Protein AF-A0A2R6L572-F1 (afdb_monomer_lite)

Radius of gyration: 26.32 Å; chains: 1; bounding box: 101×68×58 Å

Structure (mmCIF, N/CA/C/O backbone):
data_AF-A0A2R6L572-F1
#
_entry.id   AF-A0A2R6L572-F1
#
loop_
_atom_site.group_PDB
_atom_site.id
_atom_site.type_symbol
_atom_site.label_atom_id
_atom_site.label_alt_id
_atom_site.label_comp_id
_atom_site.label_asym_id
_atom_site.label_entity_id
_atom_site.label_seq_id
_atom_site.pdbx_PDB_ins_code
_atom_site.Cartn_x
_atom_site.Cartn_y
_atom_site.Cartn_z
_atom_site.occupancy
_atom_site.B_iso_or_equiv
_atom_site.auth_seq_id
_atom_site.auth_comp_id
_atom_site.auth_asym_id
_atom_site.auth_atom_id
_atom_site.pdbx_PDB_model_num
ATOM 1 N N . MET A 1 1 ? -6.430 -28.299 -8.783 1.00 35.06 1 MET A N 1
ATOM 2 C CA . MET A 1 1 ? -5.734 -27.607 -9.887 1.00 35.06 1 MET A CA 1
ATOM 3 C C . MET A 1 1 ? -6.812 -26.923 -10.705 1.00 35.06 1 MET A C 1
ATOM 5 O O . MET A 1 1 ? -7.493 -27.598 -11.462 1.00 35.06 1 MET A O 1
ATOM 9 N N . SER A 1 2 ? -7.085 -25.650 -10.427 1.00 39.91 2 SER A N 1
ATOM 10 C CA . SER A 1 2 ? -8.027 -24.843 -11.206 1.00 39.91 2 SER A CA 1
ATOM 11 C C . SER A 1 2 ? -7.330 -24.383 -12.483 1.00 39.91 2 SER A C 1
ATOM 13 O O . SER A 1 2 ? -6.207 -23.886 -12.432 1.00 39.91 2 SER A O 1
ATOM 15 N N . ASP A 1 3 ? -7.979 -24.634 -13.614 1.00 45.69 3 ASP A N 1
ATOM 16 C CA . ASP A 1 3 ? -7.508 -24.312 -14.956 1.00 45.69 3 ASP A CA 1
ATOM 17 C C . ASP A 1 3 ? -7.594 -22.790 -15.151 1.00 45.69 3 ASP A C 1
ATOM 19 O O . ASP A 1 3 ? -8.647 -22.236 -15.458 1.00 45.69 3 ASP A O 1
ATOM 23 N N . ASP A 1 4 ? -6.498 -22.092 -14.859 1.00 53.09 4 ASP A N 1
ATOM 24 C CA . ASP A 1 4 ? -6.411 -20.626 -14.823 1.00 53.09 4 ASP A CA 1
ATOM 25 C C . ASP A 1 4 ? -6.188 -20.027 -16.226 1.00 53.09 4 ASP A C 1
ATOM 27 O O . ASP A 1 4 ? -5.373 -19.126 -16.452 1.00 53.09 4 ASP A O 1
ATOM 31 N N . SER A 1 5 ? -6.857 -20.593 -17.232 1.00 60.62 5 SER A N 1
ATOM 32 C CA . SER A 1 5 ? -6.552 -20.335 -18.637 1.00 60.62 5 SER A CA 1
ATOM 33 C C . SER A 1 5 ? -7.333 -19.140 -19.188 1.00 60.62 5 SER A C 1
ATOM 35 O O . SER A 1 5 ? -8.075 -19.258 -20.163 1.00 60.62 5 SER A O 1
ATOM 37 N N . ILE A 1 6 ? -7.158 -17.957 -18.593 1.00 74.31 6 ILE A N 1
ATOM 38 C CA . ILE A 1 6 ? -7.409 -16.726 -19.351 1.00 74.31 6 ILE A CA 1
ATOM 39 C C . ILE A 1 6 ? -6.315 -16.634 -20.416 1.00 74.31 6 ILE A C 1
ATOM 41 O O . ILE A 1 6 ? -5.118 -16.644 -20.099 1.00 74.31 6 ILE A O 1
ATOM 45 N N . ASP A 1 7 ? -6.717 -16.564 -21.683 1.00 81.31 7 ASP A N 1
ATOM 46 C CA . ASP A 1 7 ? -5.778 -16.418 -22.787 1.00 81.31 7 ASP A CA 1
ATOM 47 C C . ASP A 1 7 ? -5.080 -15.043 -22.753 1.00 81.31 7 ASP A C 1
ATOM 49 O O . ASP A 1 7 ? -5.571 -14.059 -22.189 1.00 81.31 7 ASP A O 1
ATOM 53 N N . ASP A 1 8 ? -3.899 -14.968 -23.364 1.00 77.62 8 ASP A N 1
ATOM 54 C CA . ASP A 1 8 ? -3.069 -13.762 -23.347 1.00 77.62 8 ASP A CA 1
ATOM 55 C C . ASP A 1 8 ? -3.726 -12.541 -23.999 1.00 77.62 8 ASP A C 1
ATOM 57 O O . ASP A 1 8 ? -3.433 -11.410 -23.600 1.00 77.62 8 ASP A O 1
ATOM 61 N N . ALA A 1 9 ? -4.596 -12.731 -24.994 1.00 78.12 9 ALA A N 1
ATOM 62 C CA . ALA A 1 9 ? -5.261 -11.621 -25.664 1.00 78.12 9 ALA A CA 1
ATOM 63 C C . ALA A 1 9 ? -6.312 -10.997 -24.740 1.00 78.12 9 ALA A C 1
ATOM 65 O O . ALA A 1 9 ? -6.309 -9.777 -24.550 1.00 78.12 9 ALA A O 1
ATOM 66 N N . THR A 1 10 ? -7.129 -11.832 -24.096 1.00 81.81 10 THR A N 1
ATOM 67 C CA . THR A 1 10 ? -8.112 -11.418 -23.089 1.00 81.81 10 THR A CA 1
ATOM 68 C C . THR A 1 10 ? -7.430 -10.727 -21.909 1.00 81.81 10 THR A C 1
ATOM 70 O O . THR A 1 10 ? -7.804 -9.613 -21.537 1.00 81.81 10 THR A O 1
ATOM 73 N N . ARG A 1 11 ? -6.346 -11.308 -21.376 1.00 83.38 11 ARG A N 1
ATOM 74 C CA . ARG A 1 11 ? -5.549 -10.695 -20.300 1.00 83.38 11 ARG A CA 1
ATOM 75 C C . ARG A 1 11 ? -5.025 -9.315 -20.698 1.00 83.38 11 ARG A C 1
ATOM 77 O O . ARG A 1 11 ? -5.182 -8.351 -19.953 1.00 83.38 11 ARG A O 1
ATOM 84 N N . ARG A 1 12 ? -4.428 -9.186 -21.886 1.00 80.75 12 ARG A N 1
ATOM 85 C CA . ARG A 1 12 ? -3.913 -7.898 -22.383 1.00 80.75 12 ARG A CA 1
ATOM 86 C C . ARG A 1 12 ? -5.019 -6.864 -22.581 1.00 80.75 12 ARG A C 1
ATOM 88 O O . ARG A 1 12 ? -4.758 -5.685 -22.361 1.00 80.75 12 ARG A O 1
ATOM 95 N N . ALA A 1 13 ? -6.215 -7.275 -23.001 1.00 80.56 13 ALA A N 1
ATOM 96 C CA . ALA A 1 13 ? -7.355 -6.375 -23.143 1.00 80.56 13 ALA A CA 1
ATOM 97 C C . ALA A 1 13 ? -7.790 -5.802 -21.784 1.00 80.56 13 ALA A C 1
ATOM 99 O O . ALA A 1 13 ? -7.934 -4.587 -21.665 1.00 80.56 13 ALA A O 1
ATOM 100 N N . ILE A 1 14 ? -7.891 -6.648 -20.753 1.00 82.38 14 ILE A N 1
ATOM 101 C CA . ILE A 1 14 ? -8.222 -6.220 -19.384 1.00 82.38 14 ILE A CA 1
ATOM 102 C C . ILE A 1 14 ? -7.159 -5.251 -18.849 1.00 82.38 14 ILE A C 1
ATOM 104 O O . ILE A 1 14 ? -7.496 -4.155 -18.406 1.00 82.38 14 ILE A O 1
ATOM 108 N N . LEU A 1 15 ? -5.872 -5.608 -18.959 1.00 83.56 15 LEU A N 1
ATOM 109 C CA . LEU A 1 15 ? -4.774 -4.756 -18.486 1.00 83.56 15 LEU A CA 1
ATOM 110 C C . LEU A 1 15 ? -4.771 -3.380 -19.172 1.00 83.56 15 LEU A C 1
ATOM 112 O O . LEU A 1 15 ? -4.552 -2.366 -18.515 1.00 83.56 15 LEU A O 1
ATOM 116 N N . LYS A 1 16 ? -5.039 -3.327 -20.484 1.00 79.81 16 LYS A N 1
ATOM 117 C CA . LYS A 1 16 ? -5.174 -2.058 -21.216 1.00 79.81 16 LYS A CA 1
ATOM 118 C C . LYS A 1 16 ? -6.366 -1.233 -20.732 1.00 79.81 16 LYS A C 1
ATOM 120 O O . LYS A 1 16 ? -6.243 -0.017 -20.655 1.00 79.81 16 LYS A O 1
ATOM 125 N N . GLY A 1 17 ? -7.492 -1.878 -20.424 1.00 73.38 17 GLY A N 1
ATOM 126 C CA . GLY A 1 17 ? -8.682 -1.211 -19.895 1.00 73.38 17 GLY A CA 1
ATOM 127 C C . GLY A 1 17 ? -8.399 -0.497 -18.573 1.00 73.38 17 GLY A C 1
ATOM 128 O O . GLY A 1 17 ? -8.635 0.702 -18.469 1.00 73.38 17 GLY A O 1
ATOM 129 N N . VAL A 1 18 ? -7.802 -1.204 -17.608 1.00 77.12 18 VAL A N 1
ATOM 130 C CA . VAL A 1 18 ? -7.429 -0.634 -16.298 1.00 77.12 18 VAL A CA 1
ATOM 131 C C . VAL A 1 18 ? -6.416 0.496 -16.446 1.00 77.12 18 VAL A C 1
ATOM 133 O O . VAL A 1 18 ? -6.605 1.577 -15.894 1.00 77.12 18 VAL A O 1
ATOM 136 N N . ALA A 1 19 ? -5.371 0.287 -17.251 1.00 71.00 19 ALA A N 1
ATOM 137 C CA . ALA A 1 19 ? -4.377 1.323 -17.510 1.00 71.00 19 ALA A CA 1
ATOM 138 C C . ALA A 1 19 ? -4.983 2.571 -18.172 1.00 71.00 19 ALA A C 1
ATOM 140 O O . ALA A 1 19 ? -4.549 3.682 -17.885 1.00 71.00 19 ALA A O 1
ATOM 141 N N . GLY A 1 20 ? -5.999 2.405 -19.025 1.00 61.12 20 GLY A N 1
ATOM 142 C CA . GLY A 1 20 ? -6.765 3.518 -19.585 1.00 61.12 20 GLY A CA 1
ATOM 143 C C . GLY A 1 20 ? -7.462 4.343 -18.502 1.00 61.12 20 GLY A C 1
ATOM 144 O O . GLY A 1 20 ? -7.338 5.566 -18.501 1.00 61.12 20 GLY A O 1
ATOM 145 N N . THR A 1 21 ? -8.125 3.684 -17.547 1.00 66.12 21 THR A N 1
ATOM 146 C CA . THR A 1 21 ? -8.778 4.350 -16.407 1.00 66.12 21 THR A CA 1
ATOM 147 C C . THR A 1 21 ? -7.770 5.093 -15.529 1.00 66.12 21 THR A C 1
ATOM 149 O O . THR A 1 21 ? -7.984 6.265 -15.224 1.00 66.12 21 THR A O 1
ATOM 152 N N . LEU A 1 22 ? -6.642 4.454 -15.192 1.00 63.59 22 LEU A N 1
ATOM 153 C CA . LEU A 1 22 ? -5.563 5.077 -14.412 1.00 63.59 22 LEU A CA 1
ATOM 154 C C . LEU A 1 22 ? -4.913 6.257 -15.145 1.00 63.59 22 LEU A C 1
ATOM 156 O O . LEU A 1 22 ? -4.575 7.267 -14.538 1.00 63.59 22 LEU A O 1
ATOM 160 N N . GLY A 1 23 ? -4.752 6.158 -16.466 1.00 53.44 23 GLY A N 1
ATOM 161 C CA . GLY A 1 23 ? -4.215 7.244 -17.282 1.00 53.44 23 GLY A CA 1
ATOM 162 C C . GLY A 1 23 ? -5.119 8.478 -17.284 1.00 53.44 23 GLY A C 1
ATOM 163 O O . GLY A 1 23 ? -4.629 9.595 -17.146 1.00 53.44 23 GLY A O 1
ATOM 164 N N . VAL A 1 24 ? -6.440 8.292 -17.392 1.00 56.38 24 VAL A N 1
ATOM 165 C CA . VAL A 1 24 ? -7.410 9.401 -17.322 1.00 56.38 24 VAL A CA 1
ATOM 166 C C . VAL A 1 24 ? -7.421 10.031 -15.931 1.00 56.38 24 VAL A C 1
ATOM 168 O O . VAL A 1 24 ? -7.428 11.256 -15.810 1.00 56.38 24 VAL A O 1
ATOM 171 N N . SER A 1 25 ? -7.386 9.213 -14.880 1.00 49.88 25 SER A N 1
ATOM 172 C CA . SER A 1 25 ? -7.448 9.693 -13.503 1.00 49.88 25 SER A CA 1
ATOM 173 C C . SER A 1 25 ? -6.158 10.421 -13.079 1.00 49.88 25 SER A C 1
ATOM 175 O O . SER A 1 25 ? -6.236 11.431 -12.377 1.00 49.88 25 SER A O 1
ATOM 177 N N . ALA A 1 26 ? -4.995 9.999 -13.591 1.00 50.12 26 ALA A N 1
ATOM 178 C CA . ALA A 1 26 ? -3.715 10.688 -13.414 1.00 50.12 26 ALA A CA 1
ATOM 179 C C . ALA A 1 26 ? -3.648 12.049 -14.137 1.00 50.12 26 ALA A C 1
ATOM 181 O O . ALA A 1 26 ? -3.024 12.976 -13.631 1.00 50.12 26 ALA A O 1
ATOM 182 N N . VAL A 1 27 ? -4.301 12.200 -15.298 1.00 48.38 27 VAL A N 1
ATOM 183 C CA . VAL A 1 27 ? -4.381 13.486 -16.026 1.00 48.38 27 VAL A CA 1
ATOM 184 C C . VAL A 1 27 ? -5.424 14.425 -15.407 1.00 48.38 27 VAL A C 1
ATOM 186 O O . VAL A 1 27 ? -5.263 15.642 -15.458 1.00 48.38 27 VAL A O 1
ATOM 189 N N . GLY A 1 28 ? -6.484 13.874 -14.809 1.00 32.50 28 GLY A N 1
ATOM 190 C CA . GLY A 1 28 ? -7.559 14.642 -14.179 1.00 32.50 28 GLY A CA 1
ATOM 191 C C . GLY A 1 28 ? -7.276 15.125 -12.754 1.00 32.50 28 GLY A C 1
ATOM 192 O O . GLY A 1 28 ? -8.084 15.881 -12.230 1.00 32.50 28 GLY A O 1
ATOM 193 N N . GLY A 1 29 ? -6.186 14.690 -12.110 1.00 31.89 29 GLY A N 1
ATOM 194 C CA . GLY A 1 29 ? -5.883 15.039 -10.713 1.00 31.89 29 GLY A CA 1
ATOM 195 C C . GLY A 1 29 ? -6.889 14.496 -9.685 1.00 31.89 29 GLY A C 1
ATOM 196 O O . GLY A 1 29 ? -6.896 14.946 -8.547 1.00 31.89 29 GLY A O 1
ATOM 197 N N . LEU A 1 30 ? -7.751 13.551 -10.081 1.00 32.69 30 LEU A N 1
ATOM 198 C CA . LEU A 1 30 ? -8.876 13.046 -9.276 1.00 32.69 30 LEU A CA 1
ATOM 199 C C . LEU A 1 30 ? -8.635 11.642 -8.685 1.00 32.69 30 LEU A C 1
ATOM 201 O O . LEU A 1 30 ? -9.482 11.148 -7.949 1.00 32.69 30 LEU A O 1
ATOM 205 N N . ALA A 1 31 ? -7.534 10.961 -9.032 1.00 34.31 31 ALA A N 1
ATOM 206 C CA . ALA A 1 31 ? -7.354 9.533 -8.714 1.00 34.31 31 ALA A CA 1
ATOM 207 C C . ALA A 1 31 ? -6.799 9.220 -7.326 1.00 34.31 31 ALA A C 1
ATOM 209 O O . ALA A 1 31 ? -6.918 8.089 -6.866 1.00 34.31 31 ALA A O 1
ATOM 210 N N . THR A 1 32 ? -6.154 10.183 -6.688 1.00 40.91 32 THR A N 1
ATOM 211 C CA . THR A 1 32 ? -5.573 10.016 -5.365 1.00 40.91 32 THR A CA 1
ATOM 212 C C . THR A 1 32 ? -5.884 11.292 -4.615 1.00 40.91 32 THR A C 1
ATOM 214 O O . THR A 1 32 ? -5.436 12.378 -4.978 1.00 40.91 32 THR A O 1
ATOM 217 N N . ALA A 1 33 ? -6.729 11.179 -3.593 1.00 28.11 33 ALA A N 1
ATOM 218 C CA . ALA A 1 33 ? -6.879 12.224 -2.598 1.00 28.11 33 ALA A CA 1
ATOM 219 C C . ALA A 1 33 ? -5.592 12.250 -1.769 1.00 28.11 33 ALA A C 1
ATOM 221 O O . ALA A 1 33 ? -5.579 11.855 -0.610 1.00 28.11 33 ALA A O 1
ATOM 222 N N . HIS A 1 34 ? -4.488 12.670 -2.380 1.00 37.84 34 HIS A N 1
ATOM 223 C CA . HIS A 1 34 ? -3.454 13.312 -1.607 1.00 37.84 34 HIS A CA 1
ATOM 224 C C . HIS A 1 34 ? -4.087 14.646 -1.217 1.00 37.84 34 HIS A C 1
ATOM 226 O O . HIS A 1 34 ? -4.327 15.466 -2.116 1.00 37.84 34 HIS A O 1
ATOM 232 N N . PRO A 1 35 ? -4.426 14.898 0.065 1.00 34.56 35 PRO A N 1
ATOM 233 C CA . PRO A 1 35 ? -4.449 16.284 0.496 1.00 34.56 35 PRO A CA 1
ATOM 234 C C . PRO A 1 35 ? -3.142 16.865 -0.036 1.00 34.56 35 PRO A C 1
ATOM 236 O O . PRO A 1 35 ? -2.085 16.241 0.107 1.00 34.56 35 PRO A O 1
ATOM 239 N N . GLY A 1 36 ? -3.241 17.949 -0.811 1.00 29.45 36 GLY A N 1
ATOM 240 C CA . GLY A 1 36 ? -2.061 18.562 -1.406 1.00 29.45 36 GLY A CA 1
ATOM 241 C C . GLY A 1 36 ? -0.990 18.722 -0.334 1.00 29.45 36 GLY A C 1
ATOM 242 O O . GLY A 1 36 ? -1.321 18.761 0.852 1.00 29.45 36 GLY A O 1
ATOM 243 N N . ALA A 1 37 ? 0.274 18.799 -0.747 1.00 34.34 37 ALA A N 1
ATOM 244 C CA . ALA A 1 37 ? 1.358 19.264 0.108 1.00 34.34 37 ALA A CA 1
ATOM 245 C C . ALA A 1 37 ? 1.031 20.698 0.571 1.00 34.34 37 ALA A C 1
ATOM 247 O O . ALA A 1 37 ? 1.502 21.685 0.016 1.00 34.34 37 ALA A O 1
ATOM 248 N N . GLY A 1 38 ? 0.090 20.796 1.503 1.00 29.61 38 GLY A N 1
ATOM 249 C CA . GLY A 1 38 ? -0.178 21.942 2.319 1.00 29.61 38 GLY A CA 1
ATOM 250 C C . GLY A 1 38 ? 1.010 22.062 3.238 1.00 29.61 38 GLY A C 1
ATOM 251 O O . GLY A 1 38 ? 1.587 21.053 3.655 1.00 29.61 38 GLY A O 1
ATOM 252 N N . ASP A 1 39 ? 1.377 23.317 3.441 1.00 35.19 39 ASP A N 1
ATOM 253 C CA . ASP A 1 39 ? 2.356 23.790 4.399 1.00 35.19 39 ASP A CA 1
ATOM 254 C C . ASP A 1 39 ? 2.475 22.815 5.567 1.00 35.19 39 ASP A C 1
ATOM 256 O O . ASP A 1 39 ? 1.461 22.448 6.176 1.00 35.19 39 ASP A O 1
ATOM 260 N N . HIS A 1 40 ? 3.701 22.348 5.814 1.00 40.25 40 HIS A N 1
ATOM 261 C CA . HIS A 1 40 ? 4.025 21.545 6.988 1.00 40.25 40 HIS A CA 1
ATOM 262 C C . HIS A 1 40 ? 3.274 22.134 8.165 1.00 40.25 40 HIS A C 1
ATOM 264 O O . HIS A 1 40 ? 3.380 23.342 8.369 1.00 40.25 40 HIS A O 1
ATOM 270 N N . GLY A 1 41 ? 2.456 21.299 8.817 1.00 33.94 41 GLY A N 1
ATOM 271 C CA . GLY A 1 41 ? 1.385 21.746 9.703 1.00 33.94 41 GLY A CA 1
ATOM 272 C C . GLY A 1 41 ? 1.798 22.955 10.547 1.00 33.94 41 GLY A C 1
ATOM 273 O O . GLY A 1 41 ? 2.945 22.993 11.000 1.00 33.94 41 GLY A O 1
ATOM 274 N N . PRO A 1 42 ? 0.903 23.945 10.706 1.00 33.25 42 PRO A N 1
ATOM 275 C CA . PRO A 1 42 ? 1.234 25.226 11.316 1.00 33.25 42 PRO A CA 1
ATOM 276 C C . PRO A 1 42 ? 2.050 25.038 12.598 1.00 33.25 42 PRO A C 1
ATOM 278 O O . PRO A 1 42 ? 1.764 24.152 13.404 1.00 33.25 42 PRO A O 1
ATOM 281 N N . GLU A 1 43 ? 3.072 25.877 12.790 1.00 37.69 43 GLU A N 1
ATOM 282 C CA . GLU A 1 43 ? 3.692 26.037 14.104 1.00 37.69 43 GLU A CA 1
ATOM 283 C C . GLU A 1 43 ? 2.581 26.421 15.095 1.00 37.69 43 GLU A C 1
ATOM 285 O O . GLU A 1 43 ? 2.049 27.531 15.058 1.00 37.69 43 GLU A O 1
ATOM 290 N N . GLY A 1 44 ? 2.185 25.456 15.925 1.00 40.66 44 GLY A N 1
ATOM 291 C CA . GLY A 1 44 ? 0.957 25.506 16.713 1.00 40.66 44 GLY A CA 1
ATOM 292 C C . GLY A 1 44 ? 0.111 24.270 16.431 1.00 40.66 44 GLY A C 1
ATOM 293 O O . GLY A 1 44 ? -0.670 24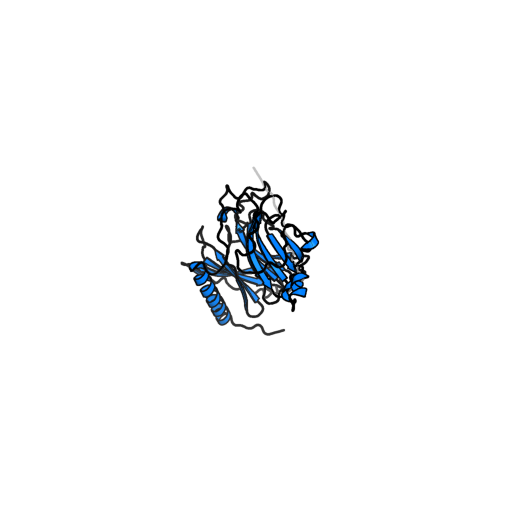.249 15.485 1.00 40.66 44 GLY A O 1
ATOM 294 N N . HIS A 1 45 ? 0.286 23.236 17.256 1.00 42.72 45 HIS A N 1
ATOM 295 C CA . HIS A 1 45 ? -0.476 21.985 17.222 1.00 42.72 45 HIS A CA 1
ATOM 296 C C . HIS A 1 45 ? -1.931 22.197 17.662 1.00 42.72 45 HIS A C 1
ATOM 298 O O . HIS A 1 45 ? -2.383 21.609 18.639 1.00 42.72 45 HIS A O 1
ATOM 304 N N . ASP A 1 46 ? -2.674 23.043 16.955 1.00 44.09 46 ASP A N 1
ATOM 305 C CA . ASP A 1 46 ? -4.123 23.013 17.045 1.00 44.09 46 ASP A CA 1
ATOM 306 C C . ASP A 1 46 ? -4.580 21.792 16.250 1.00 44.09 46 ASP A C 1
ATOM 308 O O . ASP A 1 46 ? -4.487 21.733 15.019 1.00 44.09 46 ASP A O 1
ATOM 312 N N . HIS A 1 47 ? -5.041 20.780 16.985 1.00 48.50 47 HIS A N 1
ATOM 313 C CA . HIS A 1 47 ? -5.842 19.704 16.421 1.00 48.50 47 HIS A CA 1
ATOM 314 C C . HIS A 1 47 ? -6.927 20.322 15.539 1.00 48.50 47 HIS A C 1
ATOM 316 O O . HIS A 1 47 ? -7.440 21.389 15.900 1.00 48.50 47 HIS A O 1
ATOM 322 N N . PRO A 1 48 ? -7.275 19.706 14.390 1.00 44.38 48 PRO A N 1
ATOM 323 C CA . PRO A 1 48 ? -8.393 20.191 13.599 1.00 44.38 48 PRO A CA 1
ATOM 324 C C . PRO A 1 48 ? -9.556 20.408 14.557 1.00 44.38 48 PRO A C 1
ATOM 326 O O . PRO A 1 48 ? -9.964 19.474 15.248 1.00 44.38 48 PRO A O 1
ATOM 329 N N . ALA A 1 49 ? -9.989 21.667 14.655 1.00 43.19 49 ALA A N 1
ATOM 330 C CA . ALA A 1 49 ? -11.110 22.039 15.489 1.00 43.19 49 ALA A CA 1
ATOM 331 C C . ALA A 1 49 ? -12.233 21.040 15.207 1.00 43.19 49 ALA A C 1
ATOM 333 O O . ALA A 1 49 ? -12.535 20.769 14.034 1.00 43.19 49 ALA A O 1
ATOM 334 N N . GLU A 1 50 ? -12.776 20.464 16.282 1.00 46.47 50 GLU A N 1
ATOM 335 C CA . GLU A 1 50 ? -14.037 19.728 16.277 1.00 46.47 50 GLU A CA 1
ATOM 336 C C . GLU A 1 50 ? -14.966 20.444 15.270 1.00 46.47 50 GLU A C 1
ATOM 338 O O . GLU A 1 50 ? -15.172 21.646 15.407 1.00 46.47 50 GLU A O 1
ATOM 343 N N . ASP A 1 51 ? -15.401 19.760 14.202 1.00 45.75 51 ASP A N 1
ATOM 344 C CA . ASP A 1 51 ? -16.248 20.244 13.080 1.00 45.75 51 ASP A CA 1
ATOM 345 C C . ASP A 1 51 ? -15.631 20.614 11.713 1.00 45.75 51 ASP A C 1
ATOM 347 O O . ASP A 1 51 ? -16.399 20.828 10.771 1.00 45.75 51 ASP A O 1
ATOM 351 N N . ALA A 1 52 ? -14.313 20.618 11.481 1.00 50.16 52 ALA A N 1
ATOM 352 C CA . ALA A 1 52 ? -13.799 21.025 10.151 1.00 50.16 52 ALA A CA 1
ATOM 353 C C . ALA A 1 52 ? -14.247 20.123 8.969 1.00 50.16 52 ALA A C 1
ATOM 355 O O . ALA A 1 52 ? -14.231 20.543 7.810 1.00 50.16 52 ALA A O 1
ATOM 356 N N . THR A 1 53 ? -14.652 18.884 9.246 1.00 57.91 53 THR A N 1
ATOM 357 C CA . THR A 1 53 ? -14.951 17.845 8.246 1.00 57.91 53 THR A CA 1
ATOM 358 C C . THR A 1 53 ? -16.419 17.412 8.220 1.00 57.91 53 THR A C 1
ATOM 360 O O . THR A 1 53 ? -16.802 16.638 7.343 1.00 57.91 53 THR A O 1
ATOM 363 N N . GLY A 1 54 ? -17.251 17.891 9.155 1.00 59.94 54 GLY A N 1
ATOM 364 C CA . GLY A 1 54 ? -18.635 17.427 9.315 1.00 59.94 54 GLY A CA 1
ATOM 365 C C . GLY A 1 54 ? -18.759 15.935 9.658 1.00 59.94 54 GLY A C 1
ATOM 366 O O . GLY A 1 54 ? -19.815 15.348 9.424 1.00 59.94 54 GLY A O 1
ATOM 367 N N . VAL A 1 55 ? -17.686 15.319 10.168 1.00 68.12 55 VAL A N 1
ATOM 368 C CA . VAL A 1 55 ? -17.688 13.950 10.691 1.00 68.12 55 VAL A CA 1
ATOM 369 C C . VAL A 1 55 ? -17.416 13.962 12.187 1.00 68.12 55 VAL A C 1
ATOM 371 O O . VAL A 1 55 ? -16.666 14.798 12.687 1.00 68.12 55 VAL A O 1
ATOM 374 N N . ASP A 1 56 ? -18.039 13.019 12.880 1.00 71.38 56 ASP A N 1
ATOM 375 C CA . ASP A 1 56 ? -17.823 12.786 14.299 1.00 71.38 56 ASP A CA 1
ATOM 376 C C . ASP A 1 56 ? -16.551 11.950 14.499 1.00 71.38 56 ASP A C 1
ATOM 378 O O . ASP A 1 56 ? -16.373 10.906 13.862 1.00 71.38 56 ASP A O 1
ATOM 382 N N . TRP A 1 57 ? -15.640 12.435 15.341 1.00 74.31 57 TRP A N 1
ATOM 383 C CA . TRP A 1 57 ? -14.333 11.819 15.548 1.00 74.31 57 TRP A CA 1
ATOM 384 C C . TRP A 1 57 ? -14.444 10.727 16.610 1.00 74.31 57 TRP A C 1
ATOM 386 O O . TRP A 1 57 ? -14.717 11.003 17.777 1.00 74.31 57 TRP A O 1
ATOM 396 N N . ARG A 1 58 ? -14.214 9.473 16.210 1.00 78.94 58 ARG A N 1
ATOM 397 C CA . ARG A 1 58 ? -14.196 8.319 17.115 1.00 78.94 58 ARG A CA 1
ATOM 398 C C . ARG A 1 58 ? -12.805 7.696 17.107 1.00 78.94 58 ARG A C 1
ATOM 400 O O . ARG A 1 58 ? -12.345 7.224 16.070 1.00 78.94 58 ARG A O 1
ATOM 407 N N . GLY A 1 59 ? -12.164 7.750 18.270 1.00 79.69 59 GLY A N 1
ATOM 408 C CA . GLY A 1 59 ? -10.817 7.244 18.490 1.00 79.69 59 GLY A CA 1
ATOM 409 C C . GLY A 1 59 ? -9.692 8.139 17.994 1.00 79.69 59 GLY A C 1
ATOM 410 O O . GLY A 1 59 ? -9.878 9.032 17.166 1.00 79.69 59 GLY A O 1
ATOM 411 N N . TYR A 1 60 ? -8.495 7.882 18.515 1.00 83.94 60 TYR A N 1
ATOM 412 C CA . TYR A 1 60 ? -7.272 8.544 18.074 1.00 83.94 60 TYR A CA 1
ATOM 413 C C . TYR A 1 60 ? -6.048 7.654 18.286 1.00 83.94 60 TYR A C 1
ATOM 415 O O . TYR A 1 60 ? -5.779 7.187 19.392 1.00 83.94 60 TYR A O 1
ATOM 423 N N . HIS A 1 61 ? -5.237 7.507 17.239 1.00 86.31 61 HIS A N 1
ATOM 424 C CA . HIS A 1 61 ? -3.920 6.894 17.341 1.00 86.31 61 HIS A CA 1
ATOM 425 C C . HIS A 1 61 ? -2.876 7.797 16.680 1.00 86.31 61 HIS A C 1
ATOM 427 O O . HIS A 1 61 ? -3.022 8.169 15.517 1.00 86.31 61 HIS A O 1
ATOM 433 N N . SER A 1 62 ? -1.798 8.125 17.397 1.00 80.81 62 SER A N 1
ATOM 434 C CA . SER A 1 62 ? -0.742 9.010 16.883 1.00 80.81 62 SER A CA 1
ATOM 435 C C . SER A 1 62 ? 0.109 8.358 15.799 1.00 80.81 62 SER A C 1
ATOM 437 O O . SER A 1 62 ? 0.823 9.059 15.108 1.00 80.81 62 SER A O 1
ATOM 439 N N . LEU A 1 63 ? 0.051 7.029 15.657 1.00 82.19 63 LEU A N 1
ATOM 440 C CA . LEU A 1 63 ? 0.876 6.201 14.755 1.00 82.19 63 LEU A CA 1
ATOM 441 C C . LEU A 1 63 ? 2.383 6.229 15.073 1.00 82.19 63 LEU A C 1
ATOM 443 O O . LEU A 1 63 ? 3.169 5.649 14.333 1.00 82.19 63 LEU A O 1
ATOM 447 N N . GLY A 1 64 ? 2.785 6.818 16.204 1.00 69.56 64 GLY A N 1
ATOM 448 C CA . GLY A 1 64 ? 4.179 6.869 16.657 1.00 69.56 64 GLY A CA 1
ATOM 449 C C . GLY A 1 64 ? 4.717 5.557 17.246 1.00 69.56 64 GLY A C 1
ATOM 450 O O . GLY A 1 64 ? 5.885 5.487 17.619 1.00 69.56 64 GLY A O 1
ATOM 451 N N . GLY A 1 65 ? 3.895 4.508 17.352 1.00 77.56 65 GLY A N 1
ATOM 452 C CA . GLY A 1 65 ? 4.298 3.217 17.907 1.00 77.56 65 GLY A CA 1
ATOM 453 C C . GLY A 1 65 ? 3.250 2.119 17.730 1.00 77.56 65 GLY A C 1
ATOM 454 O O . GLY A 1 65 ? 2.119 2.380 17.330 1.00 77.56 65 GLY A O 1
ATOM 455 N N . VAL A 1 66 ? 3.644 0.881 18.034 1.00 87.94 66 VAL A N 1
ATOM 456 C CA . VAL A 1 66 ? 2.765 -0.302 18.065 1.00 87.94 66 VAL A CA 1
ATOM 457 C C . VAL A 1 66 ? 1.948 -0.300 19.364 1.00 87.94 66 VAL A C 1
ATOM 459 O O . VAL A 1 66 ? 2.472 0.053 20.424 1.00 87.94 66 VAL A O 1
ATOM 462 N N . GLY A 1 67 ? 0.675 -0.694 19.300 1.00 89.00 67 GLY A N 1
ATOM 463 C CA . GLY A 1 67 ? -0.236 -0.742 20.449 1.00 89.00 67 GLY A CA 1
ATOM 464 C C . GLY A 1 67 ? -1.625 -0.171 20.160 1.00 89.00 67 GLY A C 1
ATOM 465 O O . GLY A 1 67 ? -1.911 0.257 19.044 1.00 89.00 67 GLY A O 1
ATOM 466 N N . SER A 1 68 ? -2.505 -0.221 21.163 1.00 90.81 68 SER A N 1
ATOM 467 C CA . SER A 1 68 ? -3.865 0.322 21.067 1.00 90.81 68 SER A CA 1
ATOM 468 C C . SER A 1 68 ? -3.892 1.837 21.250 1.00 90.81 68 SER A C 1
ATOM 470 O O . SER A 1 68 ? -2.939 2.428 21.768 1.00 90.81 68 SER A O 1
ATOM 472 N N . GLU A 1 69 ? -5.012 2.462 20.889 1.00 87.00 69 GLU A N 1
ATOM 473 C CA . GLU A 1 69 ? -5.274 3.888 21.140 1.00 87.00 69 GLU A CA 1
ATOM 474 C C . GLU A 1 69 ? -4.996 4.288 22.589 1.00 87.00 69 GLU A C 1
ATOM 476 O O . GLU A 1 69 ? -4.278 5.250 22.838 1.00 87.00 69 GLU A O 1
ATOM 481 N N . SER A 1 70 ? -5.480 3.507 23.558 1.00 85.56 70 SER A N 1
ATOM 482 C CA . SER A 1 70 ? -5.345 3.831 24.980 1.00 85.56 70 SER A CA 1
ATOM 483 C C . SER A 1 70 ? -3.912 3.737 25.516 1.00 85.56 70 SER A C 1
ATOM 485 O O . SER A 1 70 ? -3.621 4.241 26.601 1.00 85.56 70 SER A O 1
ATOM 487 N N . VAL A 1 71 ? -3.030 3.012 24.821 1.00 83.94 71 VAL A N 1
ATOM 488 C CA . VAL A 1 71 ? -1.654 2.739 25.268 1.00 83.94 71 VAL A CA 1
ATOM 489 C C . VAL A 1 71 ? -0.648 3.592 24.503 1.00 83.94 71 VAL A C 1
ATOM 491 O O . VAL A 1 71 ? 0.236 4.203 25.112 1.00 83.94 71 VAL A O 1
ATOM 494 N N . SER A 1 72 ? -0.792 3.629 23.181 1.00 80.62 72 SER A N 1
ATOM 495 C CA . SER A 1 72 ? 0.175 4.201 22.244 1.00 80.62 72 SER A CA 1
ATOM 496 C C . SER A 1 72 ? -0.386 5.392 21.459 1.00 80.62 72 SER A C 1
ATOM 498 O O . SER A 1 72 ? 0.387 6.110 20.830 1.00 80.62 72 SER A O 1
ATOM 500 N N . GLY A 1 73 ? -1.694 5.662 21.528 1.00 76.00 73 GLY A N 1
ATOM 501 C CA . GLY A 1 73 ? -2.313 6.860 20.967 1.00 76.00 73 GLY A CA 1
ATOM 502 C C . GLY A 1 73 ? -2.172 8.053 21.911 1.00 76.00 73 GLY A C 1
ATOM 503 O O . GLY A 1 73 ? -2.740 8.076 23.000 1.00 76.00 73 GLY A O 1
ATOM 504 N N . ARG A 1 74 ? -1.403 9.069 21.507 1.00 76.25 74 ARG A N 1
ATOM 505 C CA . ARG A 1 74 ? -1.223 10.298 22.294 1.00 76.25 74 ARG A CA 1
ATOM 506 C C . ARG A 1 74 ? -1.507 11.524 21.436 1.00 76.25 74 ARG A C 1
ATOM 508 O O . ARG A 1 74 ? -0.681 11.841 20.589 1.00 76.25 74 ARG A O 1
ATOM 515 N N . PRO A 1 75 ? -2.644 12.211 21.636 1.00 74.94 75 PRO A N 1
ATOM 516 C CA . PRO A 1 75 ? -2.943 13.444 20.910 1.00 74.94 75 PRO A CA 1
ATOM 517 C C . PRO A 1 75 ? -1.847 14.498 21.073 1.00 74.94 75 PRO A C 1
ATOM 519 O O . PRO A 1 75 ? -1.424 15.084 20.088 1.00 74.94 75 PRO A O 1
ATOM 522 N N . ASP A 1 76 ? -1.307 14.643 22.285 1.00 75.38 76 ASP A N 1
ATOM 523 C CA . ASP A 1 76 ? -0.225 15.591 22.587 1.00 75.38 76 ASP A CA 1
ATOM 524 C C . ASP A 1 76 ? 1.144 15.186 21.995 1.00 75.38 76 ASP A C 1
ATOM 526 O O . ASP A 1 76 ? 2.116 15.926 22.128 1.00 75.38 76 ASP A O 1
ATOM 530 N N . ASP A 1 77 ? 1.239 14.004 21.376 1.00 74.69 77 ASP A N 1
ATOM 531 C CA . ASP A 1 77 ? 2.448 13.479 20.733 1.00 74.69 77 ASP A CA 1
ATOM 532 C C . ASP A 1 77 ? 2.084 12.775 19.403 1.00 74.69 77 ASP A C 1
ATOM 534 O O . ASP A 1 77 ? 2.137 11.541 19.302 1.00 74.69 77 ASP A O 1
ATOM 538 N N . PRO A 1 78 ? 1.602 13.543 18.401 1.00 75.94 78 PRO A N 1
ATOM 539 C CA . PRO A 1 78 ? 1.126 13.018 17.124 1.00 75.94 78 PRO A CA 1
ATOM 540 C C . PRO A 1 78 ? 2.278 12.534 16.232 1.00 75.94 78 PRO A C 1
ATOM 542 O O . PRO A 1 78 ? 3.435 12.881 16.447 1.00 75.94 78 PRO A O 1
ATOM 545 N N . HIS A 1 79 ? 1.963 11.811 15.149 1.00 77.06 79 HIS A N 1
ATOM 546 C CA . HIS A 1 79 ? 2.913 11.648 14.043 1.00 77.06 79 HIS A CA 1
ATOM 547 C C . HIS A 1 79 ? 3.259 13.012 13.427 1.00 77.06 79 HIS A C 1
ATOM 549 O O . HIS A 1 79 ? 2.367 13.729 12.969 1.00 77.06 79 HIS A O 1
ATOM 555 N N . TYR A 1 80 ? 4.546 13.354 13.349 1.00 75.25 80 TYR A N 1
ATOM 556 C CA . TYR A 1 80 ? 5.029 14.615 12.799 1.00 75.25 80 TYR A CA 1
ATOM 557 C C . TYR A 1 80 ? 5.437 14.386 11.348 1.00 75.25 80 TYR A C 1
ATOM 559 O O . TYR A 1 80 ? 6.600 14.169 11.017 1.00 75.25 80 TYR A O 1
ATOM 567 N N . GLY A 1 81 ? 4.462 14.421 10.447 1.00 75.38 81 GLY A N 1
ATOM 568 C CA . GLY A 1 81 ? 4.700 14.202 9.027 1.00 75.38 81 GLY A CA 1
ATOM 569 C C . GLY A 1 81 ? 3.420 13.955 8.244 1.00 75.38 81 GLY A C 1
ATOM 570 O O . GLY A 1 81 ? 2.313 14.082 8.760 1.00 75.38 81 GLY A O 1
ATOM 571 N N . GLY A 1 82 ? 3.579 13.623 6.968 1.00 77.50 82 GLY A N 1
ATOM 572 C CA . GLY A 1 82 ? 2.478 13.386 6.047 1.00 77.50 82 GLY A CA 1
ATOM 573 C C . GLY A 1 82 ? 2.148 11.905 5.905 1.00 77.50 82 GLY A C 1
ATOM 574 O O . GLY A 1 82 ? 3.033 11.074 5.687 1.00 77.50 82 GLY A O 1
ATOM 575 N N . ILE A 1 83 ? 0.856 11.593 5.937 1.00 84.12 83 ILE A N 1
ATOM 576 C CA . ILE A 1 83 ? 0.301 10.321 5.468 1.00 84.12 83 ILE A CA 1
ATOM 577 C C . ILE A 1 83 ? 0.011 10.478 3.973 1.00 84.12 83 ILE A C 1
ATOM 579 O O . ILE A 1 83 ? -0.661 11.427 3.570 1.00 84.12 83 ILE A O 1
ATOM 583 N N . SER A 1 84 ? 0.523 9.574 3.137 1.00 83.56 84 SER A N 1
ATOM 584 C CA . SER A 1 84 ? 0.214 9.580 1.700 1.00 83.56 84 SER A CA 1
ATOM 585 C C . SER A 1 84 ? -1.110 8.901 1.403 1.00 83.56 84 SER A C 1
ATOM 587 O O . SER A 1 84 ? -1.822 9.335 0.495 1.00 83.56 84 SER A O 1
ATOM 589 N N . GLU A 1 85 ? -1.424 7.837 2.144 1.00 86.94 85 GLU A N 1
ATOM 590 C CA . GLU A 1 85 ? -2.604 7.034 1.884 1.00 86.94 85 GLU A CA 1
ATOM 591 C C . GLU A 1 85 ? -3.058 6.194 3.078 1.00 86.94 85 GLU A C 1
ATOM 593 O O . GLU A 1 85 ? -2.250 5.692 3.856 1.00 86.94 85 GLU A O 1
ATOM 598 N N . LEU A 1 86 ? -4.371 5.979 3.147 1.00 90.56 86 LEU A N 1
ATOM 599 C CA . LEU A 1 86 ? -5.024 5.003 4.006 1.00 90.56 86 LEU A CA 1
ATOM 600 C C . LEU A 1 86 ? -5.901 4.092 3.138 1.00 90.56 86 LEU A C 1
ATOM 602 O O . LEU A 1 86 ? -6.696 4.572 2.323 1.00 90.56 86 LEU A O 1
ATOM 606 N N . LYS A 1 87 ? -5.777 2.775 3.321 1.00 93.56 87 LYS A N 1
ATOM 607 C CA . LYS A 1 87 ? -6.705 1.782 2.761 1.00 93.56 87 LYS A CA 1
ATOM 608 C C . LYS A 1 87 ? -7.215 0.865 3.849 1.00 93.56 87 LYS A C 1
ATOM 610 O O . LYS A 1 87 ? -6.426 0.357 4.633 1.00 93.56 87 LYS A O 1
ATOM 615 N N . VAL A 1 88 ? -8.514 0.602 3.819 1.00 92.31 88 VAL A N 1
ATOM 616 C CA . VAL A 1 88 ? -9.151 -0.424 4.644 1.00 92.31 88 VAL A CA 1
ATOM 617 C C . VAL A 1 88 ? -9.465 -1.625 3.760 1.00 92.31 88 VAL A C 1
ATOM 619 O O . VAL A 1 88 ? -9.946 -1.461 2.635 1.00 92.31 88 VAL A O 1
ATOM 622 N N . HIS A 1 89 ? -9.171 -2.821 4.255 1.00 93.69 89 HIS A N 1
ATOM 623 C CA . HIS A 1 89 ? -9.592 -4.089 3.673 1.00 93.69 89 HIS A CA 1
ATOM 624 C C . HIS A 1 89 ? -10.042 -4.991 4.822 1.00 93.69 89 HIS A C 1
ATOM 626 O O . HIS A 1 89 ? -9.254 -5.299 5.715 1.00 93.69 89 HIS A O 1
ATOM 632 N N . ASP A 1 90 ? -11.329 -5.336 4.814 1.00 94.19 90 ASP A N 1
ATOM 633 C CA . ASP A 1 90 ? -12.017 -5.997 5.922 1.00 94.19 90 ASP A CA 1
ATOM 634 C C . ASP A 1 90 ? -11.758 -5.275 7.259 1.00 94.19 90 ASP A C 1
ATOM 636 O O . ASP A 1 90 ? -12.065 -4.090 7.397 1.00 94.19 90 ASP A O 1
ATOM 640 N N . ASP A 1 91 ? -11.177 -5.975 8.228 1.00 96.50 91 ASP A N 1
ATOM 641 C CA . ASP A 1 91 ? -10.895 -5.471 9.571 1.00 96.50 91 ASP A CA 1
ATOM 642 C C . ASP A 1 91 ? -9.504 -4.831 9.715 1.00 96.50 91 ASP A C 1
ATOM 644 O O . ASP A 1 91 ? -9.106 -4.466 10.821 1.00 96.50 91 ASP A O 1
ATOM 648 N N . LEU A 1 92 ? -8.740 -4.717 8.625 1.00 97.62 92 LEU A N 1
ATOM 649 C CA . LEU A 1 92 ? -7.395 -4.151 8.642 1.00 97.62 92 LEU A CA 1
ATOM 650 C C . LEU A 1 92 ? -7.346 -2.812 7.913 1.00 97.62 92 LEU A C 1
ATOM 652 O O . LEU A 1 92 ? -7.916 -2.643 6.833 1.00 97.62 92 LEU A O 1
ATOM 656 N N . ALA A 1 93 ? -6.588 -1.873 8.473 1.00 96.56 93 ALA A N 1
ATOM 657 C CA . ALA A 1 93 ? -6.205 -0.645 7.796 1.00 96.56 93 ALA A CA 1
ATOM 658 C C . ALA A 1 93 ? -4.692 -0.603 7.557 1.00 96.56 93 ALA A C 1
ATOM 660 O O . ALA A 1 93 ? -3.892 -0.998 8.402 1.00 96.56 93 ALA A O 1
ATOM 661 N N . TYR A 1 94 ? -4.303 -0.091 6.395 1.00 96.62 94 TYR A N 1
ATOM 662 C CA . TYR A 1 94 ? -2.922 0.087 5.970 1.00 96.62 94 TYR A CA 1
ATOM 663 C C . TYR A 1 94 ? -2.682 1.570 5.747 1.00 96.62 94 TYR A C 1
ATOM 665 O O . TYR A 1 94 ? -3.387 2.194 4.948 1.00 96.62 94 TYR A O 1
ATOM 673 N N . VAL A 1 95 ? -1.695 2.129 6.442 1.00 94.12 95 VAL A N 1
ATOM 674 C CA . VAL A 1 95 ? -1.386 3.561 6.395 1.00 94.12 95 VAL A CA 1
ATOM 675 C C . VAL A 1 95 ? 0.020 3.755 5.851 1.00 94.12 95 VAL A C 1
ATOM 677 O O . VAL A 1 95 ? 0.996 3.333 6.467 1.00 94.12 95 VAL A O 1
ATOM 680 N N . GLY A 1 96 ? 0.121 4.383 4.682 1.00 92.69 96 GLY A N 1
ATOM 681 C CA . GLY A 1 96 ? 1.384 4.772 4.067 1.00 92.69 96 GLY A CA 1
ATOM 682 C C . GLY A 1 96 ? 1.879 6.107 4.615 1.00 92.69 96 GLY A C 1
ATOM 683 O O . GLY A 1 96 ? 1.171 7.111 4.550 1.00 92.69 96 GLY A O 1
ATOM 684 N N . ILE A 1 97 ? 3.109 6.130 5.126 1.00 87.50 97 ILE A N 1
ATOM 685 C CA . ILE A 1 97 ? 3.751 7.333 5.659 1.00 87.50 97 ILE A CA 1
ATOM 686 C C . ILE A 1 97 ? 4.712 7.906 4.611 1.00 87.50 97 ILE A C 1
ATOM 688 O O . ILE A 1 97 ? 5.719 7.294 4.237 1.00 87.50 97 ILE A O 1
ATOM 692 N N . LEU A 1 98 ? 4.380 9.106 4.135 1.00 84.25 98 LEU A N 1
ATOM 693 C CA . LEU A 1 98 ? 5.107 9.852 3.109 1.00 84.25 98 LEU A CA 1
ATOM 694 C C . LEU A 1 98 ? 6.331 10.558 3.686 1.00 84.25 98 LEU A C 1
ATOM 696 O O . LEU A 1 98 ? 7.409 10.518 3.093 1.00 84.25 98 LEU A O 1
ATOM 700 N N . SER A 1 99 ? 6.154 11.224 4.824 1.00 77.69 99 SER A N 1
ATOM 701 C CA . SER A 1 99 ? 7.179 12.012 5.503 1.00 77.69 99 SER A CA 1
ATOM 702 C C . SER A 1 99 ? 7.083 11.832 7.016 1.00 77.69 99 SER A C 1
ATOM 704 O O . SER A 1 99 ? 6.042 11.452 7.550 1.00 77.69 99 SER A O 1
ATOM 706 N N . SER A 1 100 ? 8.206 12.049 7.694 1.00 76.19 100 SER A N 1
ATOM 707 C CA . SER A 1 100 ? 8.333 11.944 9.147 1.00 76.19 100 SER A CA 1
ATOM 708 C C . SER A 1 100 ? 9.416 12.913 9.625 1.00 76.19 100 SER A C 1
ATOM 710 O O . SER A 1 100 ? 10.346 13.218 8.866 1.00 76.19 100 SER A O 1
ATOM 7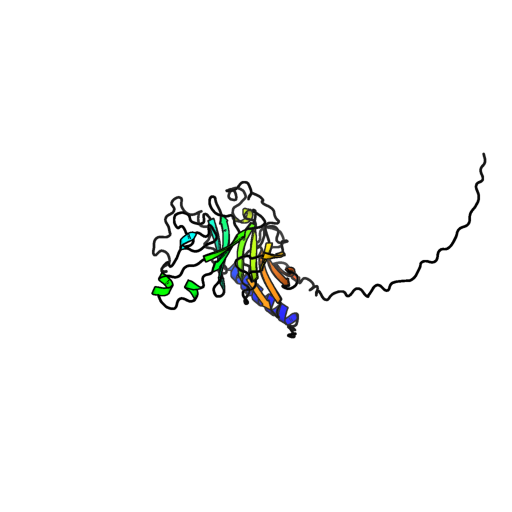12 N N . ARG A 1 101 ? 9.272 13.407 10.853 1.00 71.69 101 ARG A N 1
ATOM 713 C CA . ARG A 1 101 ? 10.175 14.312 11.568 1.00 71.69 101 ARG A CA 1
ATOM 714 C C . ARG A 1 101 ? 10.342 13.818 13.005 1.00 71.69 101 ARG A C 1
ATOM 716 O O . ARG A 1 101 ? 9.435 13.187 13.547 1.00 71.69 101 ARG A O 1
ATOM 723 N N . ASP A 1 102 ? 11.476 14.137 13.620 1.00 61.84 102 ASP A N 1
ATOM 724 C CA . ASP A 1 102 ? 11.692 13.921 15.056 1.00 61.84 102 ASP A CA 1
ATOM 725 C C . ASP A 1 102 ? 10.543 14.545 15.875 1.00 61.84 102 ASP A C 1
ATOM 727 O O . ASP A 1 102 ? 10.099 15.648 15.530 1.00 61.84 102 ASP A O 1
ATOM 731 N N . PRO A 1 103 ? 10.037 13.875 16.929 1.00 65.50 103 PRO A N 1
ATOM 732 C CA . PRO A 1 103 ? 10.469 12.585 17.497 1.00 65.50 103 PRO A CA 1
ATOM 733 C C . PRO A 1 103 ? 9.821 11.319 16.900 1.00 65.50 103 PRO A C 1
ATOM 735 O O . PRO A 1 103 ? 9.941 10.238 17.480 1.00 65.50 103 PRO A O 1
ATOM 738 N N . THR A 1 104 ? 9.096 11.410 15.782 1.00 66.94 104 THR A N 1
ATOM 739 C CA . THR A 1 104 ? 8.296 10.276 15.282 1.00 66.94 104 THR A CA 1
ATOM 740 C C . THR A 1 104 ? 9.083 9.235 14.504 1.00 66.94 104 THR A C 1
ATOM 742 O O . THR A 1 104 ? 10.128 9.512 13.919 1.00 66.94 104 THR A O 1
ATOM 745 N N . ILE A 1 105 ? 8.567 8.000 14.513 1.00 64.12 105 ILE A N 1
ATOM 746 C CA . ILE A 1 105 ? 9.158 6.870 13.792 1.00 64.12 105 ILE A CA 1
ATOM 747 C C . ILE A 1 105 ? 9.303 7.181 12.294 1.00 64.12 105 ILE A C 1
ATOM 749 O O . ILE A 1 105 ? 8.532 7.957 11.725 1.00 64.12 105 ILE A O 1
ATOM 753 N N . ASP A 1 106 ? 10.320 6.595 11.657 1.00 73.56 106 ASP A N 1
ATOM 754 C CA . ASP A 1 106 ? 10.675 6.847 10.252 1.00 73.56 106 ASP A CA 1
ATOM 755 C C . ASP A 1 106 ? 9.526 6.493 9.279 1.00 73.56 106 ASP A C 1
ATOM 757 O O . ASP A 1 106 ? 8.509 5.919 9.653 1.00 73.56 106 ASP A O 1
ATOM 761 N N . ARG A 1 107 ? 9.658 6.835 7.998 1.00 84.50 107 ARG A N 1
ATOM 762 C CA . ARG A 1 107 ? 8.666 6.540 6.951 1.00 84.50 107 ARG A CA 1
ATOM 763 C C . ARG A 1 107 ? 8.497 5.034 6.731 1.00 84.50 107 ARG A C 1
ATOM 765 O O . ARG A 1 107 ? 9.445 4.256 6.842 1.00 84.50 107 ARG A O 1
ATOM 772 N N . GLY A 1 108 ? 7.305 4.623 6.309 1.00 90.00 108 GLY A N 1
ATOM 773 C CA . GLY A 1 108 ? 6.984 3.213 6.109 1.00 90.00 108 GLY A CA 1
ATOM 774 C C . GLY A 1 108 ? 5.491 2.966 5.939 1.00 90.00 108 GLY A C 1
ATOM 775 O O . GLY A 1 108 ? 4.756 3.844 5.487 1.00 90.00 108 GLY A O 1
ATOM 776 N N . MET A 1 109 ? 5.056 1.761 6.292 1.00 94.38 109 MET A N 1
ATOM 777 C CA . MET A 1 109 ? 3.649 1.373 6.316 1.00 94.38 109 MET A CA 1
ATOM 778 C C . MET A 1 109 ? 3.276 0.865 7.709 1.00 94.38 109 MET A C 1
ATOM 780 O O . MET A 1 109 ? 3.895 -0.075 8.203 1.00 94.38 109 MET A O 1
ATOM 784 N N . ALA A 1 110 ? 2.248 1.452 8.317 1.00 94.44 110 ALA A N 1
ATOM 785 C CA . ALA A 1 110 ? 1.623 0.907 9.519 1.00 94.44 110 ALA A CA 1
ATOM 786 C C . ALA A 1 110 ? 0.478 -0.040 9.134 1.00 94.44 110 ALA A C 1
ATOM 788 O O . ALA A 1 110 ? -0.257 0.235 8.179 1.00 94.44 110 ALA A O 1
ATOM 789 N N . ILE A 1 111 ? 0.316 -1.128 9.888 1.00 97.31 111 ILE A N 1
ATOM 790 C CA . ILE A 1 111 ? -0.825 -2.046 9.781 1.00 97.31 111 ILE A CA 1
ATOM 791 C C . ILE A 1 111 ? -1.625 -1.960 11.075 1.00 97.3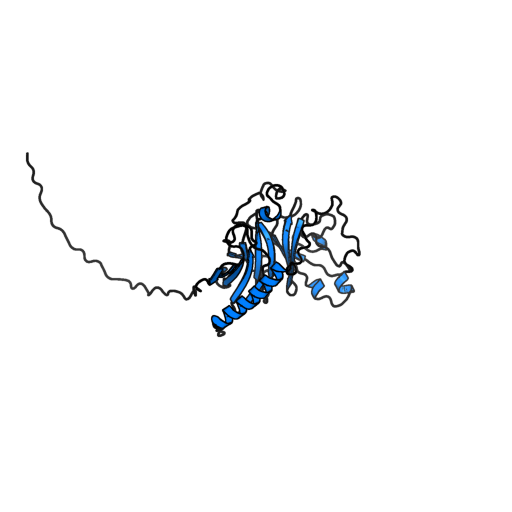1 111 ILE A C 1
ATOM 793 O O . ILE A 1 111 ? -1.066 -2.097 12.164 1.00 97.31 111 ILE A O 1
ATOM 797 N N . LEU A 1 112 ? -2.926 -1.716 10.953 1.00 96.81 112 LEU A N 1
ATOM 798 C CA . LEU A 1 112 ? -3.836 -1.534 12.073 1.00 96.81 112 LEU A CA 1
ATOM 799 C C . LEU A 1 112 ? -4.946 -2.580 12.045 1.00 96.81 112 LEU A C 1
ATOM 801 O O . LEU A 1 112 ? -5.518 -2.838 10.990 1.00 96.81 112 LEU A O 1
ATOM 805 N N . ASP A 1 113 ? -5.292 -3.103 13.216 1.00 97.06 113 ASP A N 1
ATOM 806 C CA . ASP A 1 113 ? -6.580 -3.740 13.473 1.00 97.06 113 ASP A CA 1
ATOM 807 C C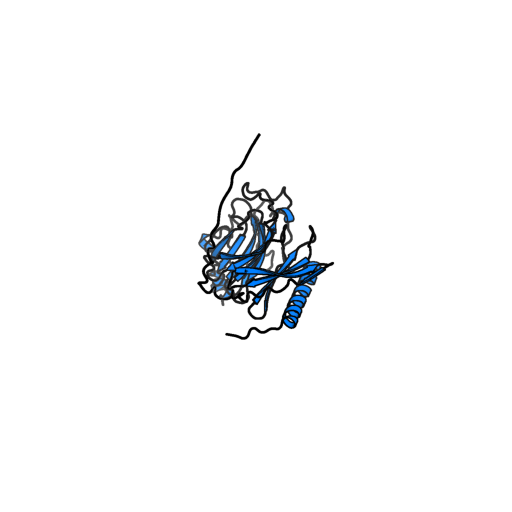 . ASP A 1 113 ? -7.615 -2.647 13.753 1.00 97.06 113 ASP A C 1
ATOM 809 O O . ASP A 1 113 ? -7.462 -1.856 14.688 1.00 97.06 113 ASP A O 1
ATOM 813 N N . VAL A 1 114 ? -8.653 -2.599 12.922 1.00 96.00 114 VAL A N 1
ATOM 814 C CA . VAL A 1 114 ? -9.807 -1.698 13.041 1.00 96.00 114 VAL A CA 1
ATOM 815 C C . VAL A 1 114 ? -11.118 -2.483 13.173 1.00 96.00 114 VAL A C 1
ATOM 817 O O . VAL A 1 114 ? -12.203 -1.938 12.947 1.00 96.00 114 VAL A O 1
ATOM 820 N N . SER A 1 115 ? -11.046 -3.767 13.544 1.00 95.50 115 SER A N 1
ATOM 821 C CA . SER A 1 115 ? -12.205 -4.658 13.700 1.00 95.50 115 SER A CA 1
ATOM 822 C C . SER A 1 115 ? -13.251 -4.101 14.662 1.00 95.50 115 SER A C 1
ATOM 824 O O . SER A 1 115 ? -14.447 -4.211 14.406 1.00 95.50 115 SER A O 1
ATOM 826 N N . ALA A 1 116 ? -12.822 -3.460 15.753 1.00 93.19 116 ALA A N 1
ATOM 827 C CA . ALA A 1 116 ? -13.734 -2.889 16.738 1.00 93.19 116 ALA A CA 1
ATOM 828 C C . ALA A 1 116 ? -14.643 -1.808 16.129 1.00 93.19 116 ALA A C 1
ATOM 830 O O . ALA A 1 116 ? -15.826 -1.759 16.453 1.00 93.19 116 ALA A O 1
ATOM 831 N N . TYR A 1 117 ? -14.121 -0.991 15.209 1.00 91.69 117 TYR A N 1
ATOM 832 C CA . TYR A 1 117 ? -14.905 0.028 14.507 1.00 91.69 117 TYR A CA 1
ATOM 833 C C . TYR A 1 117 ? -15.738 -0.556 13.370 1.00 91.69 117 TYR A C 1
ATOM 835 O O . TYR A 1 117 ? -16.914 -0.232 13.232 1.00 91.69 117 TYR A O 1
ATOM 843 N N . THR A 1 118 ? -15.141 -1.415 12.546 1.00 91.31 118 THR A N 1
ATOM 844 C CA . THR A 1 118 ? -15.800 -1.966 11.347 1.00 91.31 118 THR A CA 1
ATOM 845 C C . THR A 1 118 ? -16.926 -2.944 11.679 1.00 91.31 118 THR A C 1
ATOM 847 O O . THR A 1 118 ? -17.840 -3.115 10.872 1.00 91.31 118 THR A O 1
ATOM 850 N N . ARG A 1 119 ? -16.894 -3.554 12.869 1.00 93.56 119 ARG A N 1
ATOM 851 C CA . ARG A 1 119 ? -17.911 -4.498 13.354 1.00 93.56 119 ARG A CA 1
ATOM 852 C C . ARG A 1 119 ? -18.869 -3.906 14.387 1.00 93.56 119 ARG A C 1
ATOM 854 O O . ARG A 1 119 ? -19.743 -4.632 14.852 1.00 93.56 119 ARG A O 1
ATOM 861 N N . ALA A 1 120 ? -18.705 -2.645 14.787 1.00 91.88 120 ALA A N 1
ATOM 862 C CA . ALA A 1 120 ? -19.629 -2.015 15.725 1.00 91.88 120 ALA A CA 1
ATOM 863 C C . ALA A 1 120 ? -21.016 -1.856 15.083 1.00 91.88 120 ALA A C 1
ATOM 865 O O . ALA A 1 120 ? -21.149 -1.311 13.987 1.00 91.88 120 ALA A O 1
ATOM 866 N N . GLU A 1 121 ? -22.062 -2.298 15.780 1.00 94.00 121 GLU A N 1
ATOM 867 C CA . GLU A 1 121 ? -23.452 -2.224 15.311 1.00 94.00 121 GLU A CA 1
ATOM 868 C C . GLU A 1 121 ? -24.253 -1.148 16.06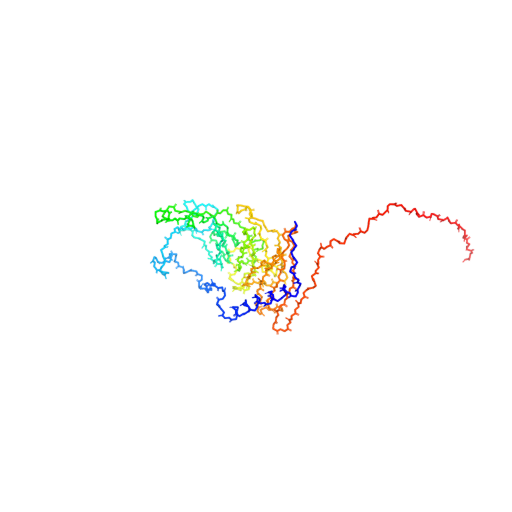1 1.00 94.00 121 GLU A C 1
ATOM 870 O O . GLU A 1 121 ? -25.419 -0.885 15.753 1.00 94.00 121 GLU A O 1
ATOM 875 N N . SER A 1 122 ? -23.633 -0.501 17.052 1.00 91.19 122 SER A N 1
ATOM 876 C CA . SER A 1 122 ? -24.249 0.529 17.881 1.00 91.19 122 SER A CA 1
ATOM 877 C C . SER A 1 122 ? -23.279 1.649 18.251 1.00 91.19 122 SER A C 1
ATOM 879 O O . SER A 1 122 ? -22.065 1.469 18.314 1.00 91.19 122 SER A O 1
ATOM 881 N N . GLU A 1 123 ? -23.830 2.818 18.571 1.00 88.75 123 GLU A N 1
ATOM 882 C CA . GLU A 1 123 ? -23.034 3.974 18.996 1.00 88.75 123 GLU A CA 1
ATOM 883 C C . GLU A 1 123 ? -22.268 3.707 20.294 1.00 88.75 123 GLU A C 1
ATOM 885 O O . GLU A 1 123 ? -21.096 4.045 20.407 1.00 88.75 123 GLU A O 1
ATOM 890 N N . ALA A 1 124 ? -22.880 2.985 21.234 1.00 91.44 124 ALA A N 1
ATOM 891 C CA . ALA A 1 124 ? -22.207 2.593 22.465 1.00 91.44 124 ALA A CA 1
ATOM 892 C C . ALA A 1 124 ? -21.036 1.619 22.217 1.00 91.44 124 ALA A C 1
ATOM 894 O O . ALA A 1 124 ? -20.115 1.555 23.028 1.00 91.44 124 ALA A O 1
ATOM 895 N N . GLU A 1 125 ? -21.075 0.819 21.145 1.00 89.69 125 GLU A N 1
ATOM 896 C CA . GLU A 1 125 ? -19.936 -0.006 20.721 1.00 89.69 125 GLU A CA 1
ATOM 897 C C . GLU A 1 125 ? -18.855 0.830 20.043 1.00 89.69 125 GLU A C 1
ATOM 899 O O . GLU A 1 125 ? -17.693 0.641 20.381 1.00 89.69 125 GLU A O 1
ATOM 904 N N . LEU A 1 126 ? -19.218 1.792 19.185 1.00 88.12 126 LEU A N 1
ATOM 905 C CA . LEU A 1 126 ? -18.266 2.744 18.595 1.00 88.12 126 LEU A CA 1
ATOM 906 C C . LEU A 1 126 ? -17.548 3.587 19.658 1.00 88.12 126 LEU A C 1
ATOM 908 O O . LEU A 1 126 ? -16.355 3.828 19.541 1.00 88.12 126 LEU A O 1
ATOM 912 N N . GLU A 1 127 ? -18.243 3.990 20.723 1.00 87.31 127 GLU A N 1
ATOM 913 C CA . GLU A 1 127 ? -17.661 4.718 21.864 1.00 87.31 127 GLU A CA 1
ATOM 914 C C . GLU A 1 127 ? -16.623 3.916 22.649 1.00 87.31 127 GLU A C 1
ATOM 916 O O . GLU A 1 127 ? -15.791 4.492 23.346 1.00 87.31 127 GLU A O 1
ATOM 921 N N . ARG A 1 128 ? -16.704 2.586 22.583 1.00 89.31 128 ARG A N 1
ATOM 922 C CA . ARG A 1 128 ? -15.795 1.661 23.269 1.00 89.31 128 ARG A CA 1
ATOM 923 C C . ARG A 1 128 ? -14.824 0.977 22.312 1.00 89.31 128 ARG A C 1
ATOM 925 O O . ARG A 1 128 ? -14.053 0.130 22.759 1.00 89.31 128 ARG A O 1
ATOM 932 N N . ALA A 1 129 ? -14.920 1.266 21.019 1.00 92.31 129 ALA A N 1
ATOM 933 C CA . ALA A 1 129 ? -14.045 0.692 20.022 1.00 92.31 129 ALA A CA 1
ATOM 934 C C . ALA A 1 129 ? -12.642 1.284 20.179 1.00 92.31 129 ALA A C 1
ATOM 936 O O . ALA A 1 129 ? -12.483 2.451 20.515 1.00 92.31 129 ALA A O 1
ATOM 937 N N . GLU A 1 130 ? -11.633 0.457 19.933 1.00 91.81 130 GLU A N 1
ATOM 938 C CA . GLU A 1 130 ? -10.243 0.888 19.862 1.00 91.81 130 GLU A CA 1
ATOM 939 C C . GLU A 1 130 ? -9.599 0.238 18.643 1.00 91.81 130 GLU A C 1
ATOM 941 O O . GLU A 1 130 ? -9.756 -0.965 18.409 1.00 91.81 130 GLU A O 1
ATOM 946 N N . MET A 1 131 ? -8.843 1.022 17.881 1.00 93.44 131 MET A N 1
ATOM 947 C CA . MET A 1 131 ? -7.912 0.500 16.893 1.00 93.44 131 MET A CA 1
ATOM 948 C C . MET A 1 131 ? -6.593 0.126 17.566 1.00 93.44 131 MET A C 1
ATOM 950 O O . MET A 1 131 ? -6.214 0.657 18.612 1.00 93.44 131 MET A O 1
ATOM 954 N N . THR A 1 132 ? -5.862 -0.791 16.947 1.00 95.00 132 THR A N 1
ATOM 955 C CA . THR A 1 132 ? -4.530 -1.191 17.407 1.00 95.00 132 THR A CA 1
ATOM 956 C C . THR A 1 132 ? -3.566 -1.177 16.241 1.00 95.00 132 THR A C 1
ATOM 958 O O . THR A 1 132 ? -3.783 -1.885 15.264 1.00 95.00 132 THR A O 1
ATOM 961 N N . VAL A 1 133 ? -2.474 -0.417 16.340 1.00 94.31 133 VAL A N 1
ATOM 962 C CA . VAL A 1 133 ? -1.337 -0.587 15.430 1.00 94.31 133 VAL A CA 1
ATOM 963 C C . VAL A 1 133 ? -0.695 -1.925 15.766 1.00 94.31 133 VAL A C 1
ATOM 965 O O . VAL A 1 133 ? -0.122 -2.083 16.843 1.00 94.31 133 VAL A O 1
ATOM 968 N N . LEU A 1 134 ? -0.819 -2.887 14.856 1.00 96.38 134 LEU A N 1
ATOM 969 C CA . LEU A 1 134 ? -0.283 -4.238 15.005 1.00 96.38 134 LEU A CA 1
ATOM 970 C C . LEU A 1 134 ? 1.214 -4.267 14.716 1.00 96.38 134 LEU A C 1
ATOM 972 O O . LEU A 1 134 ? 1.975 -4.920 15.425 1.00 96.38 134 LEU A O 1
ATOM 976 N N . SER A 1 135 ? 1.632 -3.552 13.674 1.00 95.25 135 SER A N 1
ATOM 977 C CA . SER A 1 135 ? 3.017 -3.531 13.225 1.00 95.25 135 SER A CA 1
ATOM 978 C C . SER A 1 135 ? 3.347 -2.258 12.455 1.00 95.25 135 SER A C 1
ATOM 980 O O . SER A 1 135 ? 2.474 -1.551 11.938 1.00 95.25 135 SER A O 1
ATOM 982 N N . PHE A 1 136 ? 4.648 -1.986 12.375 1.00 92.25 136 PHE A N 1
ATOM 983 C CA . PHE A 1 136 ? 5.207 -0.945 11.532 1.00 92.25 136 PHE A CA 1
ATOM 984 C C . PHE A 1 136 ? 6.299 -1.536 10.646 1.00 92.25 136 PHE A C 1
ATOM 986 O O . PHE A 1 136 ? 7.297 -2.052 11.150 1.00 92.25 136 PHE A O 1
ATOM 993 N N . LEU A 1 137 ? 6.120 -1.440 9.329 1.00 92.56 137 LEU A N 1
ATOM 994 C CA . LEU A 1 137 ? 7.108 -1.854 8.341 1.00 92.56 137 LEU A CA 1
ATOM 995 C C . LEU A 1 137 ? 7.877 -0.619 7.840 1.00 92.56 137 LEU A C 1
ATOM 997 O O . LEU A 1 137 ? 7.351 0.116 6.993 1.00 92.56 137 LEU A O 1
ATOM 1001 N N . PRO A 1 138 ? 9.107 -0.366 8.327 1.00 89.31 138 PRO A N 1
ATOM 1002 C CA . PRO A 1 138 ? 9.884 0.798 7.923 1.00 89.31 138 PRO A CA 1
ATOM 1003 C C . PRO A 1 138 ? 10.353 0.691 6.471 1.00 89.31 138 PRO A C 1
ATOM 1005 O O . PRO A 1 138 ? 10.486 -0.391 5.889 1.00 89.31 138 PRO A O 1
ATOM 1008 N N . ASN A 1 139 ? 10.661 1.837 5.871 1.00 86.75 139 ASN A N 1
ATOM 1009 C CA . ASN A 1 139 ? 11.338 1.857 4.588 1.00 86.75 139 ASN A CA 1
ATOM 1010 C C . ASN A 1 139 ? 12.755 1.286 4.714 1.00 86.75 139 ASN A C 1
ATOM 1012 O O . ASN A 1 139 ? 13.597 1.817 5.423 1.00 86.75 139 ASN A O 1
ATOM 1016 N N . GLU A 1 140 ? 13.059 0.247 3.936 1.00 82.75 140 GLU A N 1
ATOM 1017 C CA . GLU A 1 140 ? 14.419 -0.319 3.870 1.00 82.75 140 GLU A CA 1
ATOM 1018 C C . GLU A 1 140 ? 15.454 0.672 3.314 1.00 82.75 140 GLU A C 1
ATOM 1020 O O . GLU A 1 140 ? 16.655 0.494 3.494 1.00 82.75 140 GLU A O 1
ATOM 1025 N N . ASN A 1 141 ? 14.991 1.693 2.590 1.00 79.88 141 ASN A N 1
ATOM 1026 C CA . ASN A 1 141 ? 15.804 2.790 2.090 1.00 79.88 141 ASN A CA 1
ATOM 1027 C C . ASN A 1 141 ? 15.278 4.093 2.694 1.00 79.88 141 ASN A C 1
ATOM 1029 O O . ASN A 1 141 ? 14.164 4.503 2.366 1.00 79.88 141 ASN A O 1
ATOM 1033 N N . GLY A 1 142 ? 16.093 4.757 3.519 1.00 77.50 142 GLY A N 1
ATOM 1034 C CA . GLY A 1 142 ? 15.738 6.032 4.146 1.00 77.50 142 GLY A CA 1
ATOM 1035 C C . GLY A 1 142 ? 15.370 7.121 3.132 1.00 77.50 142 GLY A C 1
ATOM 1036 O O . GLY A 1 142 ? 14.506 7.941 3.397 1.00 77.50 142 GLY A O 1
ATOM 1037 N N . GLY A 1 143 ? 15.897 7.088 1.908 1.00 78.44 143 GLY A N 1
ATOM 1038 C CA . GLY A 1 143 ? 15.508 8.017 0.843 1.00 78.44 143 GLY A CA 1
ATOM 1039 C C . GLY A 1 143 ? 14.115 7.799 0.252 1.00 78.44 143 GLY A C 1
ATOM 1040 O O . GLY A 1 143 ? 13.693 8.574 -0.608 1.00 78.44 143 GLY A O 1
ATOM 1041 N N . ALA A 1 144 ? 13.418 6.727 0.628 1.00 84.69 144 ALA A N 1
ATOM 1042 C CA . ALA A 1 144 ? 12.110 6.397 0.086 1.00 84.69 144 ALA A CA 1
ATOM 1043 C C . ALA A 1 144 ? 10.978 7.031 0.901 1.00 84.69 144 ALA A C 1
ATOM 1045 O O . ALA A 1 144 ? 11.020 7.100 2.131 1.00 84.69 144 ALA A O 1
ATOM 1046 N N . SER A 1 145 ? 9.929 7.413 0.184 1.00 86.69 145 SER A N 1
ATOM 1047 C CA . SER A 1 145 ? 8.610 7.751 0.704 1.00 86.69 145 SER A CA 1
ATOM 1048 C C . SER A 1 145 ? 7.589 6.769 0.151 1.00 86.69 145 SER A C 1
ATOM 1050 O O . SER A 1 145 ? 7.658 6.404 -1.028 1.00 86.69 145 SER A O 1
ATOM 1052 N N . VAL A 1 146 ? 6.638 6.348 0.986 1.00 90.81 146 VAL A N 1
ATOM 1053 C CA . VAL A 1 146 ? 5.493 5.555 0.525 1.00 90.81 146 VAL A CA 1
ATOM 1054 C C . VAL A 1 146 ? 4.530 6.479 -0.208 1.00 90.81 146 VAL A C 1
ATOM 1056 O O . VAL A 1 146 ? 4.129 7.497 0.349 1.00 90.81 146 VAL A O 1
ATOM 1059 N N . MET A 1 147 ? 4.163 6.132 -1.439 1.00 89.38 147 MET A N 1
ATOM 1060 C CA . MET A 1 147 ? 3.220 6.910 -2.249 1.00 89.38 147 MET A CA 1
ATOM 1061 C C . MET A 1 147 ? 1.822 6.312 -2.209 1.00 89.38 147 MET A C 1
ATOM 1063 O O . MET A 1 147 ? 0.855 7.044 -2.036 1.00 89.38 147 MET A O 1
ATOM 1067 N N . ASP A 1 148 ? 1.731 4.989 -2.343 1.00 92.62 148 ASP A N 1
ATOM 1068 C CA . ASP A 1 148 ? 0.468 4.270 -2.310 1.00 92.62 148 ASP A CA 1
ATOM 1069 C C . ASP A 1 148 ? 0.600 2.926 -1.588 1.00 92.62 148 ASP A C 1
ATOM 1071 O O . ASP A 1 148 ? 1.643 2.267 -1.650 1.00 92.62 148 ASP A O 1
ATOM 1075 N N . VAL A 1 149 ? -0.506 2.481 -0.993 1.00 95.00 149 VAL A N 1
ATOM 1076 C CA . VAL A 1 149 ? -0.716 1.143 -0.430 1.00 95.00 149 VAL A CA 1
ATOM 1077 C C . VAL A 1 149 ? -1.937 0.497 -1.086 1.00 95.00 149 VAL A C 1
ATOM 1079 O O . VAL A 1 149 ? -3.010 1.091 -1.194 1.00 95.00 149 VAL A O 1
ATOM 1082 N N . ARG A 1 150 ? -1.797 -0.726 -1.593 1.00 96.50 150 ARG A N 1
ATOM 1083 C CA . ARG A 1 150 ? -2.863 -1.447 -2.307 1.00 96.50 150 ARG A CA 1
ATOM 1084 C C . ARG A 1 150 ? -2.998 -2.860 -1.745 1.00 96.50 150 ARG A C 1
ATOM 1086 O O . ARG A 1 150 ? -2.240 -3.735 -2.172 1.00 96.50 150 ARG A O 1
ATOM 1093 N N . PRO A 1 151 ? -3.913 -3.104 -0.790 1.00 96.19 151 PRO A N 1
ATOM 1094 C CA . PRO A 1 151 ? -4.187 -4.459 -0.340 1.00 96.19 151 PRO A CA 1
ATOM 1095 C C . PRO A 1 151 ? -4.745 -5.291 -1.496 1.00 96.19 151 PRO A C 1
ATOM 1097 O O . PRO A 1 151 ? -5.552 -4.826 -2.301 1.00 96.19 151 PRO A O 1
ATOM 1100 N N . SER A 1 152 ? -4.289 -6.533 -1.582 1.00 96.00 152 SER A N 1
ATOM 1101 C CA . SER A 1 152 ? -4.847 -7.525 -2.492 1.00 96.00 152 SER A CA 1
ATOM 1102 C C . SER A 1 152 ? -6.265 -7.904 -2.069 1.00 96.00 152 SER A C 1
ATOM 1104 O O . SER A 1 152 ? -6.588 -7.912 -0.887 1.00 96.00 152 SER A O 1
ATOM 1106 N N . ALA A 1 153 ? -7.112 -8.257 -3.038 1.00 91.69 153 ALA A N 1
ATOM 1107 C CA . ALA A 1 153 ? -8.523 -8.559 -2.781 1.00 91.69 153 ALA A CA 1
ATOM 1108 C C . ALA A 1 153 ? -8.761 -9.687 -1.759 1.00 91.69 153 ALA A C 1
ATOM 1110 O O . ALA A 1 153 ? -9.813 -9.716 -1.133 1.00 91.69 153 ALA A O 1
ATOM 1111 N N . ASP A 1 154 ? -7.811 -10.610 -1.606 1.00 94.25 154 ASP A N 1
ATOM 1112 C CA . ASP A 1 154 ? -7.876 -11.707 -0.641 1.00 94.25 154 ASP A CA 1
ATOM 1113 C C . ASP A 1 154 ? -7.123 -11.423 0.667 1.00 94.25 154 ASP A C 1
ATOM 1115 O O . ASP A 1 154 ? -6.899 -12.349 1.440 1.00 94.25 154 ASP A O 1
ATOM 1119 N N . GLY A 1 155 ? -6.685 -10.180 0.890 1.00 95.25 155 GLY A N 1
ATOM 1120 C CA . GLY A 1 155 ? -6.086 -9.719 2.144 1.00 95.25 155 GLY A CA 1
ATOM 1121 C C . GLY A 1 155 ? -4.691 -10.270 2.455 1.00 95.25 155 GLY A C 1
ATOM 1122 O O . GLY A 1 155 ? -4.115 -9.902 3.465 1.00 95.25 155 GLY A O 1
ATOM 1123 N N . ASN A 1 156 ? -4.114 -11.127 1.607 1.00 97.31 156 ASN A N 1
ATOM 1124 C CA . ASN A 1 156 ? -2.855 -11.824 1.910 1.00 97.31 156 ASN A CA 1
ATOM 1125 C C . ASN A 1 156 ? -1.595 -10.982 1.644 1.00 97.31 156 ASN A C 1
ATOM 1127 O O . ASN A 1 156 ? -0.533 -11.258 2.198 1.00 97.31 156 ASN A O 1
ATOM 1131 N N . TYR A 1 157 ? -1.698 -9.994 0.756 1.00 98.19 157 TYR A N 1
ATOM 1132 C CA . TYR A 1 157 ? -0.591 -9.122 0.364 1.00 98.19 157 TYR A CA 1
ATOM 1133 C C . TYR A 1 157 ? -1.012 -7.658 0.312 1.00 98.19 157 TYR A C 1
ATOM 1135 O O . TYR A 1 157 ? -2.163 -7.360 -0.011 1.00 98.19 157 TYR A O 1
ATOM 1143 N N . VAL A 1 158 ? -0.050 -6.757 0.501 1.00 98.06 158 VAL A N 1
ATOM 1144 C CA . VAL A 1 158 ? -0.168 -5.323 0.214 1.00 98.06 158 VAL A CA 1
ATOM 1145 C C . VAL A 1 158 ? 0.926 -4.912 -0.758 1.00 98.06 158 VAL A C 1
ATOM 1147 O O . VAL A 1 158 ? 2.098 -5.235 -0.570 1.00 98.06 158 VAL A O 1
ATOM 1150 N N . PHE A 1 159 ? 0.556 -4.183 -1.805 1.00 97.50 159 PHE A N 1
ATOM 1151 C CA . PHE A 1 159 ? 1.511 -3.607 -2.742 1.00 97.50 159 PHE A CA 1
ATOM 1152 C C . PHE A 1 159 ? 1.784 -2.154 -2.382 1.00 97.50 159 PHE A C 1
ATOM 1154 O O . PHE A 1 159 ? 0.854 -1.358 -2.277 1.00 97.50 159 PHE A O 1
ATOM 1161 N N . VAL A 1 160 ? 3.059 -1.820 -2.208 1.00 95.88 160 VAL A N 1
ATOM 1162 C CA . VAL A 1 160 ? 3.504 -0.494 -1.772 1.00 95.88 160 VAL A CA 1
ATOM 1163 C C . VAL A 1 160 ? 4.314 0.150 -2.887 1.00 95.88 160 VAL A C 1
ATOM 1165 O O . VAL A 1 160 ? 5.347 -0.391 -3.288 1.00 95.88 160 VAL A O 1
ATOM 1168 N N . SER A 1 161 ? 3.862 1.290 -3.403 1.00 93.69 161 SER A N 1
ATOM 1169 C CA . SER A 1 161 ? 4.647 2.107 -4.334 1.00 93.69 161 SER A CA 1
ATOM 1170 C C . SER A 1 161 ? 5.496 3.108 -3.556 1.00 93.69 161 SER A C 1
ATOM 1172 O O . SER A 1 161 ? 5.083 3.645 -2.526 1.00 93.69 161 SER A O 1
ATOM 1174 N N . LYS A 1 162 ? 6.714 3.345 -4.040 1.00 91.12 162 LYS A N 1
ATOM 1175 C CA . LYS A 1 162 ? 7.673 4.246 -3.408 1.00 91.12 162 LYS A CA 1
ATOM 1176 C C . LYS A 1 162 ? 8.280 5.210 -4.413 1.00 91.12 162 LYS A C 1
ATOM 1178 O O . LYS A 1 162 ? 8.594 4.843 -5.554 1.00 91.12 162 LYS A O 1
ATOM 1183 N N . GLN A 1 163 ? 8.511 6.428 -3.942 1.00 86.62 163 GLN A N 1
ATOM 1184 C CA . GLN A 1 163 ? 9.225 7.480 -4.653 1.00 86.62 163 GLN A CA 1
ATOM 1185 C C . GLN A 1 163 ? 10.350 8.026 -3.781 1.00 86.62 163 GLN A C 1
ATOM 1187 O O . GLN A 1 163 ? 10.263 7.992 -2.557 1.00 86.62 163 GLN A O 1
ATOM 1192 N N . ALA A 1 164 ? 11.423 8.511 -4.403 1.00 81.44 164 ALA A N 1
ATOM 1193 C CA . ALA A 1 164 ? 12.466 9.198 -3.657 1.00 81.44 164 ALA A CA 1
ATOM 1194 C C . ALA A 1 164 ? 11.906 10.494 -3.045 1.00 81.44 164 ALA A C 1
ATOM 1196 O O . ALA A 1 164 ? 11.339 11.319 -3.766 1.00 81.44 164 ALA A O 1
ATOM 1197 N N . ILE A 1 165 ? 12.099 10.693 -1.740 1.00 77.00 165 ILE A N 1
ATOM 1198 C CA . ILE A 1 165 ? 11.574 11.852 -1.003 1.00 77.00 165 ILE A CA 1
ATOM 1199 C C . ILE A 1 165 ? 12.106 13.185 -1.557 1.00 77.00 165 ILE A C 1
ATOM 1201 O O . ILE A 1 165 ? 11.366 14.158 -1.677 1.00 77.00 165 ILE A O 1
ATOM 1205 N N . ALA A 1 166 ? 13.356 13.200 -2.027 1.00 73.62 166 ALA A N 1
ATOM 1206 C CA . ALA A 1 166 ? 13.978 14.362 -2.663 1.00 73.62 166 ALA A CA 1
ATOM 1207 C C . ALA A 1 166 ? 13.285 14.802 -3.963 1.00 73.62 166 ALA A C 1
ATOM 1209 O O . ALA A 1 166 ? 13.380 15.958 -4.357 1.00 73.62 166 ALA A O 1
ATOM 1210 N N . VAL A 1 167 ? 12.556 13.904 -4.634 1.00 73.44 167 VAL A N 1
ATOM 1211 C CA . VAL A 1 167 ? 11.784 14.254 -5.840 1.00 73.44 167 VAL A CA 1
ATOM 1212 C C . VAL A 1 167 ? 10.512 15.022 -5.476 1.00 73.44 167 VAL A C 1
ATOM 1214 O O . VAL A 1 167 ? 9.991 15.751 -6.313 1.00 73.44 167 VAL A O 1
ATOM 1217 N N . LEU A 1 168 ? 10.007 14.851 -4.252 1.00 70.50 168 LEU A N 1
ATOM 1218 C CA . LEU A 1 168 ? 8.798 15.518 -3.771 1.00 70.50 168 LEU A CA 1
ATOM 1219 C C . LEU A 1 168 ? 9.101 16.905 -3.197 1.00 70.50 168 LEU A C 1
ATOM 1221 O O . LEU A 1 168 ? 8.358 17.840 -3.470 1.00 70.50 168 LEU A O 1
ATOM 1225 N N . TYR A 1 169 ? 10.197 17.022 -2.444 1.00 68.62 169 TYR A N 1
ATOM 1226 C CA . TYR A 1 169 ? 10.485 18.189 -1.600 1.00 68.62 169 TYR A CA 1
ATOM 1227 C C . TYR A 1 169 ? 11.820 18.892 -1.935 1.00 68.62 169 TYR A C 1
ATOM 1229 O O . TYR A 1 169 ? 12.151 19.934 -1.382 1.00 68.62 169 TYR A O 1
ATOM 1237 N N . GLY A 1 170 ? 12.613 18.355 -2.870 1.00 62.16 170 GLY A N 1
ATOM 1238 C CA . GLY A 1 170 ? 13.971 18.845 -3.144 1.00 62.16 170 GLY A CA 1
ATOM 1239 C C . GLY A 1 170 ? 14.972 18.500 -2.030 1.00 62.16 170 GLY A C 1
ATOM 1240 O O . GLY A 1 170 ? 14.599 18.067 -0.947 1.00 62.16 170 GLY A O 1
ATOM 1241 N N . ASP A 1 171 ? 16.273 18.671 -2.283 1.00 54.41 171 ASP A N 1
ATOM 1242 C CA . ASP A 1 171 ? 17.335 18.211 -1.364 1.00 54.41 171 ASP A CA 1
ATOM 1243 C C . ASP A 1 171 ? 17.396 18.979 -0.023 1.00 54.41 171 ASP A C 1
ATOM 1245 O O . ASP A 1 171 ? 17.957 18.476 0.954 1.00 54.41 171 ASP A O 1
ATOM 1249 N N . GLU A 1 172 ? 16.848 20.197 0.036 1.00 49.69 172 GLU A N 1
ATOM 1250 C CA . GLU A 1 172 ? 16.922 21.076 1.216 1.00 49.69 172 GLU A CA 1
ATOM 1251 C C . GLU A 1 172 ? 15.888 20.722 2.298 1.00 49.69 172 GLU A C 1
ATOM 1253 O O . GLU A 1 172 ? 16.151 20.930 3.481 1.00 49.69 172 GLU A O 1
ATOM 1258 N N . GLU A 1 173 ? 14.760 20.118 1.916 1.00 46.88 173 GLU A N 1
ATOM 1259 C CA . GLU A 1 173 ? 13.602 19.855 2.787 1.00 46.88 173 GLU A CA 1
ATOM 1260 C C . GLU A 1 173 ? 13.517 18.387 3.262 1.00 46.88 173 GLU A C 1
ATOM 1262 O O . GLU A 1 173 ? 12.773 18.054 4.180 1.00 46.88 173 GLU A O 1
ATOM 1267 N N . VAL A 1 174 ? 14.361 17.505 2.710 1.00 47.50 174 VAL A N 1
ATOM 1268 C CA . VAL A 1 174 ? 14.528 16.089 3.123 1.00 47.50 174 VAL A CA 1
ATOM 1269 C C . VAL A 1 174 ? 15.209 15.947 4.495 1.00 47.50 174 VAL A C 1
ATOM 1271 O O . VAL A 1 174 ? 15.293 14.857 5.063 1.00 47.50 174 VAL A O 1
ATOM 1274 N N . ARG A 1 175 ? 15.727 17.047 5.046 1.00 42.84 175 ARG A N 1
ATOM 1275 C CA . ARG A 1 175 ? 16.562 17.047 6.246 1.00 42.84 175 ARG A CA 1
ATOM 1276 C C . ARG A 1 175 ? 15.746 17.223 7.517 1.00 42.84 175 ARG A C 1
ATOM 1278 O O . ARG A 1 175 ? 15.564 18.344 7.976 1.00 42.84 175 ARG A O 1
ATOM 1285 N N . THR A 1 176 ? 15.420 16.107 8.155 1.00 42.59 176 THR A N 1
ATOM 1286 C CA . THR A 1 176 ? 15.306 16.087 9.623 1.00 42.59 176 THR A CA 1
ATOM 1287 C C . THR A 1 176 ? 16.058 14.956 10.308 1.00 42.59 176 THR A C 1
ATOM 1289 O O . THR A 1 176 ? 16.235 15.063 11.505 1.00 42.59 176 THR A O 1
ATOM 1292 N N . GLU A 1 177 ? 16.638 13.977 9.599 1.00 42.44 177 GLU A N 1
ATOM 1293 C CA . GLU A 1 177 ? 17.569 13.023 10.228 1.00 42.44 177 GLU A CA 1
ATOM 1294 C C . GLU A 1 177 ? 18.836 12.803 9.384 1.00 42.44 177 GLU A C 1
ATOM 1296 O O . GLU A 1 177 ? 18.732 12.577 8.171 1.00 42.44 177 GLU A O 1
ATOM 1301 N N . PRO A 1 178 ? 20.043 12.841 9.986 1.00 39.81 178 PRO A N 1
ATOM 1302 C CA . PRO A 1 178 ? 21.310 12.649 9.279 1.00 39.81 178 PRO A CA 1
ATOM 1303 C C . PRO A 1 178 ? 21.446 11.261 8.625 1.00 39.81 178 PRO A C 1
ATOM 1305 O O . PRO A 1 178 ? 22.192 11.135 7.654 1.00 39.81 178 PRO A O 1
ATOM 1308 N N . ASP A 1 179 ? 20.670 10.264 9.065 1.00 41.88 179 ASP A N 1
ATOM 1309 C CA . ASP A 1 179 ? 20.709 8.890 8.539 1.00 41.88 179 ASP A CA 1
ATOM 1310 C C . ASP A 1 179 ? 19.679 8.623 7.417 1.00 41.88 179 ASP A C 1
ATOM 1312 O O . ASP A 1 179 ? 19.777 7.630 6.696 1.00 41.88 179 ASP A O 1
ATOM 1316 N N . SER A 1 180 ? 18.726 9.540 7.196 1.00 42.59 180 SER A N 1
ATOM 1317 C CA . SER A 1 180 ? 17.732 9.470 6.106 1.00 42.59 180 SER A CA 1
ATOM 1318 C C . SER A 1 180 ? 18.199 10.134 4.800 1.00 42.59 180 SER A C 1
ATOM 1320 O O . SER A 1 180 ? 17.524 10.049 3.774 1.00 42.59 180 SER A O 1
ATOM 1322 N N . ALA A 1 181 ? 19.368 10.783 4.804 1.00 41.84 181 ALA A N 1
ATOM 1323 C CA . ALA A 1 181 ? 19.868 11.643 3.726 1.00 41.84 181 ALA A CA 1
ATOM 1324 C C . ALA A 1 181 ? 20.453 10.890 2.510 1.00 41.84 181 ALA A C 1
ATOM 1326 O O . ALA A 1 181 ? 21.389 11.355 1.856 1.00 41.84 181 ALA A O 1
ATOM 1327 N N . GLY A 1 182 ? 19.914 9.718 2.182 1.00 47.88 182 GLY A N 1
ATOM 1328 C CA . GLY A 1 182 ? 20.249 9.024 0.949 1.00 47.88 182 GLY A CA 1
ATOM 1329 C C . GLY A 1 182 ? 19.314 9.453 -0.173 1.00 47.88 182 GLY A C 1
ATOM 1330 O O . GLY A 1 182 ? 18.248 8.875 -0.317 1.00 47.88 182 GLY A O 1
ATOM 1331 N N . THR A 1 183 ? 19.720 10.368 -1.054 1.00 49.25 183 THR A N 1
ATOM 1332 C CA . THR A 1 183 ? 19.027 10.633 -2.337 1.00 49.25 183 THR A CA 1
ATOM 1333 C C . THR A 1 183 ? 19.220 9.488 -3.337 1.00 49.25 183 THR A C 1
ATOM 1335 O O . THR A 1 183 ? 19.353 9.702 -4.543 1.00 49.25 183 THR A O 1
ATOM 1338 N N . SER A 1 184 ? 19.283 8.246 -2.843 1.00 56.00 184 SER A N 1
ATOM 1339 C CA . SER A 1 184 ? 19.578 7.093 -3.671 1.00 56.00 184 SER A CA 1
ATOM 1340 C C . SER A 1 184 ? 18.506 6.996 -4.755 1.00 56.00 184 SER A C 1
ATOM 1342 O O . SER A 1 184 ? 17.327 6.821 -4.434 1.00 56.00 184 SER A O 1
ATOM 1344 N N . PRO A 1 185 ? 18.880 7.054 -6.044 1.00 52.59 185 PRO A N 1
ATOM 1345 C CA . PRO A 1 185 ? 17.951 6.817 -7.141 1.00 52.59 185 PRO A CA 1
ATOM 1346 C C . PRO A 1 185 ? 17.397 5.381 -7.138 1.00 52.59 185 PRO A C 1
ATOM 1348 O O . PRO A 1 185 ? 16.622 5.039 -8.018 1.00 52.59 185 PRO A O 1
ATOM 1351 N N . GLU A 1 186 ? 17.768 4.539 -6.169 1.00 62.94 186 GLU A N 1
ATOM 1352 C CA . GLU A 1 186 ? 17.192 3.216 -5.916 1.00 62.94 186 GLU A CA 1
ATOM 1353 C C . GLU A 1 186 ? 16.059 3.239 -4.869 1.00 62.94 186 GLU A C 1
ATOM 1355 O O . GLU A 1 186 ? 15.507 2.192 -4.535 1.00 62.94 186 GLU A O 1
ATOM 1360 N N . ALA A 1 187 ? 15.691 4.414 -4.342 1.00 76.81 187 ALA A N 1
ATOM 1361 C CA . ALA A 1 187 ? 14.579 4.573 -3.400 1.00 76.81 187 ALA A CA 1
ATOM 1362 C C . ALA A 1 187 ? 13.207 4.297 -4.044 1.00 76.81 187 ALA A C 1
ATOM 1364 O O . ALA A 1 187 ? 12.259 3.889 -3.369 1.00 76.81 187 ALA A O 1
ATOM 1365 N N . GLY A 1 188 ? 13.102 4.480 -5.362 1.00 83.88 188 GLY A N 1
ATOM 1366 C CA . GLY A 1 188 ? 11.898 4.191 -6.123 1.00 83.88 188 GLY A CA 1
ATOM 1367 C C . GLY A 1 188 ? 11.672 2.696 -6.327 1.00 83.88 188 GLY A C 1
ATOM 1368 O O . GLY A 1 188 ? 12.497 2.010 -6.932 1.00 83.88 188 GLY A O 1
ATOM 1369 N N . SER A 1 189 ? 10.528 2.180 -5.882 1.00 90.38 189 SER A N 1
ATOM 1370 C CA . SER A 1 189 ? 10.184 0.768 -6.071 1.00 90.38 189 SER A CA 1
ATOM 1371 C C . SER A 1 189 ? 8.683 0.509 -6.005 1.00 90.38 189 SER A C 1
ATOM 1373 O O . SER A 1 189 ? 7.918 1.335 -5.520 1.00 90.38 189 SER A O 1
ATOM 1375 N N . ILE A 1 190 ? 8.271 -0.659 -6.490 1.00 93.00 190 ILE A N 1
ATOM 1376 C CA . ILE A 1 190 ? 7.067 -1.336 -6.017 1.00 93.00 190 ILE A CA 1
ATOM 1377 C C . ILE A 1 190 ? 7.532 -2.498 -5.147 1.00 93.00 190 ILE A C 1
ATOM 1379 O O . ILE A 1 190 ? 8.442 -3.239 -5.536 1.00 93.00 190 ILE A O 1
ATOM 1383 N N . GLN A 1 191 ? 6.908 -2.658 -3.990 1.00 95.38 191 GLN A N 1
ATOM 1384 C CA . GLN A 1 191 ? 7.128 -3.776 -3.085 1.00 95.38 191 GLN A CA 1
ATOM 1385 C C . GLN A 1 191 ? 5.843 -4.587 -2.939 1.00 95.38 191 GLN A C 1
ATOM 1387 O O . GLN A 1 191 ? 4.751 -4.024 -2.963 1.00 95.38 191 GLN A O 1
ATOM 1392 N N . ALA A 1 192 ? 5.980 -5.901 -2.805 1.00 97.56 192 ALA A N 1
ATOM 1393 C CA . ALA A 1 192 ? 4.918 -6.787 -2.354 1.00 97.56 192 ALA A CA 1
ATOM 1394 C C . ALA A 1 192 ? 5.228 -7.187 -0.911 1.00 97.56 192 ALA A C 1
ATOM 1396 O O . ALA A 1 192 ? 6.292 -7.751 -0.645 1.00 97.56 192 ALA A O 1
ATOM 1397 N N . VAL A 1 193 ? 4.311 -6.872 -0.006 1.00 98.25 193 VAL A N 1
ATOM 1398 C CA . VAL A 1 193 ? 4.389 -7.178 1.420 1.00 98.25 193 VAL A CA 1
ATOM 1399 C C . VAL A 1 193 ? 3.417 -8.308 1.710 1.00 98.25 193 VAL A C 1
ATOM 1401 O O . VAL A 1 193 ? 2.248 -8.211 1.345 1.00 98.25 193 VAL A O 1
ATOM 1404 N N . ASP A 1 194 ? 3.894 -9.381 2.317 1.00 98.19 194 ASP A N 1
ATOM 1405 C CA . ASP A 1 194 ? 3.066 -10.445 2.868 1.00 98.19 194 ASP A CA 1
ATOM 1406 C C . ASP A 1 194 ? 2.504 -9.995 4.213 1.00 98.19 194 ASP A C 1
ATOM 1408 O O . ASP A 1 194 ? 3.260 -9.577 5.088 1.00 98.19 194 ASP A O 1
ATOM 1412 N N . VAL A 1 195 ? 1.182 -10.046 4.354 1.00 98.25 195 VAL A N 1
ATOM 1413 C CA . VAL A 1 195 ? 0.466 -9.581 5.553 1.00 98.25 195 VAL A CA 1
ATOM 1414 C C . VAL A 1 195 ? -0.448 -10.663 6.122 1.00 98.25 195 VAL A C 1
ATOM 1416 O O . VAL A 1 195 ? -1.384 -10.373 6.861 1.00 98.25 195 VAL A O 1
ATOM 1419 N N . ARG A 1 196 ? -0.183 -11.934 5.790 1.00 97.25 196 ARG A N 1
ATOM 1420 C CA . ARG A 1 196 ? -0.909 -13.076 6.372 1.00 97.25 196 ARG A CA 1
ATOM 1421 C C . ARG A 1 196 ? -0.747 -13.155 7.888 1.00 97.25 196 ARG A C 1
ATOM 1423 O O . ARG A 1 196 ? -1.643 -13.656 8.563 1.00 97.25 196 ARG A O 1
ATOM 1430 N N . ASP A 1 197 ? 0.379 -12.660 8.392 1.00 97.88 197 ASP A N 1
ATOM 1431 C CA . ASP A 1 197 ? 0.555 -12.278 9.787 1.00 97.88 197 ASP A CA 1
ATOM 1432 C C . ASP A 1 197 ? 0.728 -10.748 9.861 1.00 97.88 197 ASP A C 1
ATOM 1434 O O . ASP A 1 197 ? 1.824 -10.236 9.635 1.00 97.88 197 ASP A O 1
ATOM 1438 N N . PRO A 1 198 ? -0.346 -9.981 10.119 1.00 96.94 198 PRO A N 1
ATOM 1439 C CA . PRO A 1 198 ? -0.275 -8.522 10.137 1.00 96.94 198 PRO A CA 1
ATOM 1440 C C . PRO A 1 198 ? 0.543 -7.972 11.319 1.00 96.94 198 PRO A C 1
ATOM 1442 O O . PRO A 1 198 ? 0.888 -6.791 11.307 1.00 96.94 198 PRO A O 1
ATOM 1445 N N . GLY A 1 199 ? 0.874 -8.794 12.323 1.00 97.25 199 GLY A N 1
ATOM 1446 C CA . GLY A 1 199 ? 1.788 -8.430 13.411 1.00 97.25 199 GLY A CA 1
ATOM 1447 C C . GLY A 1 199 ? 3.272 -8.541 13.038 1.00 97.25 199 GLY A C 1
ATOM 1448 O O . GLY A 1 199 ? 4.100 -7.899 13.681 1.00 97.25 199 GLY A O 1
ATOM 1449 N N . ASP A 1 200 ? 3.600 -9.303 11.992 1.00 97.38 200 ASP A N 1
ATOM 1450 C CA . ASP A 1 200 ? 4.968 -9.530 11.502 1.00 97.38 200 ASP A CA 1
ATOM 1451 C C . ASP A 1 200 ? 5.008 -9.554 9.956 1.00 97.38 200 ASP A C 1
ATOM 1453 O O . ASP A 1 200 ? 5.213 -10.603 9.338 1.00 97.38 200 ASP A O 1
ATOM 1457 N N . PRO A 1 201 ? 4.742 -8.412 9.291 1.00 97.25 201 PRO A N 1
ATOM 1458 C CA . PRO A 1 201 ? 4.692 -8.350 7.834 1.00 97.25 201 PRO A CA 1
ATOM 1459 C C . PRO A 1 201 ? 6.089 -8.435 7.200 1.00 97.25 201 PRO A C 1
ATOM 1461 O O . PRO A 1 201 ? 7.049 -7.836 7.686 1.00 97.25 201 PRO A O 1
ATOM 1464 N N . GLU A 1 202 ? 6.194 -9.079 6.032 1.00 97.00 202 GLU A N 1
ATOM 1465 C CA . GLU A 1 202 ? 7.476 -9.280 5.336 1.00 97.00 202 GLU A CA 1
ATOM 1466 C C . GLU A 1 202 ? 7.453 -8.746 3.897 1.00 97.00 202 GLU A C 1
ATOM 1468 O O . GLU A 1 202 ? 6.532 -9.015 3.124 1.00 97.00 202 GLU A O 1
ATOM 1473 N N . VAL A 1 203 ? 8.509 -8.041 3.473 1.00 96.62 203 VAL A N 1
ATOM 1474 C CA . VAL A 1 203 ? 8.696 -7.700 2.053 1.00 96.62 203 VAL A CA 1
ATOM 1475 C C . VAL A 1 203 ? 9.185 -8.928 1.283 1.00 96.62 203 VAL A C 1
ATOM 1477 O O . VAL A 1 203 ? 10.358 -9.288 1.340 1.00 96.62 203 VAL A O 1
ATOM 1480 N N . VAL A 1 204 ? 8.305 -9.529 0.486 1.00 97.12 204 VAL A N 1
ATOM 1481 C CA . VAL A 1 204 ? 8.586 -10.769 -0.263 1.00 97.12 204 VAL A CA 1
ATOM 1482 C C . VAL A 1 204 ? 8.903 -10.541 -1.739 1.00 97.12 204 VAL A C 1
ATOM 1484 O O . VAL A 1 204 ? 9.372 -11.448 -2.425 1.00 97.12 204 VAL A O 1
ATOM 1487 N N . GLY A 1 205 ? 8.647 -9.339 -2.256 1.00 94.56 205 GLY A N 1
ATOM 1488 C CA . GLY A 1 205 ? 8.901 -9.002 -3.652 1.00 94.56 205 GLY A CA 1
ATOM 1489 C C . GLY A 1 205 ? 9.251 -7.537 -3.840 1.00 94.56 205 GLY A C 1
ATOM 1490 O O . GLY A 1 205 ? 8.734 -6.665 -3.145 1.00 94.56 205 GLY A O 1
ATOM 1491 N N . ARG A 1 206 ? 10.132 -7.264 -4.806 1.00 92.19 206 ARG A N 1
ATOM 1492 C CA . ARG A 1 206 ? 10.571 -5.907 -5.141 1.00 92.19 206 ARG A CA 1
ATOM 1493 C C . ARG A 1 206 ? 10.776 -5.735 -6.635 1.00 92.19 206 ARG A C 1
ATOM 1495 O O . ARG A 1 206 ? 11.338 -6.600 -7.308 1.00 92.19 206 ARG A O 1
ATOM 1502 N N . TRP A 1 207 ? 10.407 -4.559 -7.123 1.00 90.19 207 TRP A N 1
ATOM 1503 C CA . TRP A 1 207 ? 10.764 -4.077 -8.446 1.00 90.19 207 TRP A CA 1
ATOM 1504 C C . TRP A 1 207 ? 11.194 -2.596 -8.389 1.00 90.19 207 TRP A C 1
ATOM 1506 O O . TRP A 1 207 ? 10.377 -1.738 -8.077 1.00 90.19 207 TRP A O 1
ATOM 1516 N N . SER A 1 208 ? 12.467 -2.291 -8.691 1.00 85.19 208 SER A N 1
ATOM 1517 C CA . SER A 1 208 ? 13.102 -0.973 -8.509 1.00 85.19 208 SER A CA 1
ATOM 1518 C C . SER A 1 208 ? 13.672 -0.243 -9.749 1.00 85.19 208 SER A C 1
ATOM 1520 O O . SER A 1 208 ? 14.296 0.796 -9.569 1.00 85.19 208 SER A O 1
ATOM 1522 N N . ALA A 1 209 ? 13.496 -0.662 -11.016 1.00 74.38 209 ALA A N 1
ATOM 1523 C CA . ALA A 1 209 ? 14.016 0.143 -12.161 1.00 74.38 209 ALA A CA 1
ATOM 1524 C C . ALA A 1 209 ? 13.093 1.291 -12.577 1.00 74.38 209 ALA A C 1
ATOM 1526 O O . ALA A 1 209 ? 12.946 1.622 -13.755 1.00 74.38 209 ALA A O 1
ATOM 1527 N N . TYR A 1 210 ? 12.517 1.935 -11.572 1.00 68.69 210 TYR A N 1
ATOM 1528 C CA . TYR A 1 210 ? 11.827 3.207 -11.695 1.00 68.69 210 TYR A CA 1
ATOM 1529 C C . TYR A 1 210 ? 12.775 4.397 -11.524 1.00 68.69 210 TYR A C 1
ATOM 1531 O O . TYR A 1 210 ? 12.389 5.530 -11.833 1.00 68.69 210 TYR A O 1
ATOM 1539 N N . GLY A 1 211 ? 14.002 4.165 -11.041 1.00 73.12 211 GLY A N 1
ATOM 1540 C CA . GLY A 1 211 ? 14.913 5.231 -10.640 1.00 73.12 211 GLY A CA 1
ATOM 1541 C C . GLY A 1 211 ? 14.250 6.071 -9.547 1.00 73.12 211 GLY A C 1
ATOM 1542 O O . GLY A 1 211 ? 13.909 5.574 -8.481 1.00 73.12 211 GLY A O 1
ATOM 1543 N N . LEU A 1 212 ? 13.915 7.315 -9.892 1.00 72.88 212 LEU A N 1
ATOM 1544 C CA . LEU A 1 212 ? 13.219 8.280 -9.029 1.00 72.88 212 LEU A CA 1
ATOM 1545 C C . LEU A 1 212 ? 11.893 7.790 -8.410 1.00 72.88 212 LEU A C 1
ATOM 1547 O O . LEU A 1 212 ? 11.438 8.388 -7.442 1.00 72.88 212 LEU A O 1
ATOM 1551 N N . GLY A 1 213 ? 11.295 6.715 -8.936 1.00 82.12 213 GLY A N 1
ATOM 1552 C CA . GLY A 1 213 ? 10.139 6.035 -8.346 1.00 82.12 213 GLY A CA 1
ATOM 1553 C C . GLY A 1 213 ? 8.825 6.224 -9.086 1.00 82.12 213 GLY A C 1
ATOM 1554 O O . GLY A 1 213 ? 8.810 6.691 -10.232 1.00 82.12 213 GLY A O 1
ATOM 1555 N N . VAL A 1 214 ? 7.751 5.775 -8.435 1.00 85.94 214 VAL A N 1
ATOM 1556 C CA . VAL A 1 214 ? 6.383 5.709 -8.964 1.00 85.94 214 VAL A CA 1
ATOM 1557 C C . VAL A 1 214 ? 5.347 6.080 -7.909 1.00 85.94 214 VAL A C 1
ATOM 1559 O O . VAL A 1 214 ? 5.611 5.980 -6.715 1.00 85.94 214 VAL A O 1
ATOM 1562 N N . HIS A 1 215 ? 4.168 6.467 -8.381 1.00 82.69 215 HIS A N 1
ATOM 1563 C CA . HIS A 1 215 ? 2.986 6.830 -7.600 1.00 82.69 215 HIS A CA 1
ATOM 1564 C C . HIS A 1 215 ? 1.712 6.434 -8.367 1.00 82.69 215 HIS A C 1
ATOM 1566 O O . HIS A 1 215 ? 1.793 5.897 -9.479 1.00 82.69 215 HIS A O 1
ATOM 1572 N N . ASN A 1 216 ? 0.538 6.699 -7.792 1.00 81.50 216 ASN A N 1
ATOM 1573 C CA . ASN A 1 216 ? -0.773 6.318 -8.318 1.00 81.50 216 ASN A CA 1
ATOM 1574 C C . ASN A 1 216 ? -0.827 4.830 -8.683 1.00 81.50 216 ASN A C 1
ATOM 1576 O O . ASN A 1 216 ? -1.230 4.455 -9.791 1.00 81.50 216 ASN A O 1
ATOM 1580 N N . ALA A 1 217 ? -0.331 3.984 -7.782 1.00 88.69 217 ALA A N 1
ATOM 1581 C CA . ALA A 1 217 ? -0.363 2.552 -7.999 1.00 88.69 217 ALA A CA 1
ATOM 1582 C C . ALA A 1 217 ? -1.787 1.997 -7.914 1.00 88.69 217 ALA A C 1
ATOM 1584 O O . ALA A 1 217 ? -2.677 2.600 -7.320 1.00 88.69 217 ALA A O 1
ATOM 1585 N N . ASP A 1 218 ? -2.003 0.832 -8.510 1.00 90.50 218 ASP A N 1
ATOM 1586 C CA . ASP A 1 218 ? -3.240 0.069 -8.374 1.00 90.50 218 ASP A CA 1
ATOM 1587 C C . ASP A 1 218 ? -2.954 -1.430 -8.479 1.00 90.50 218 ASP A C 1
ATOM 1589 O O . ASP A 1 218 ? -1.911 -1.836 -8.998 1.00 90.50 218 ASP A O 1
ATOM 1593 N N . HIS A 1 219 ? -3.869 -2.263 -7.997 1.00 92.94 219 HIS A N 1
ATOM 1594 C CA . HIS A 1 219 ? -3.737 -3.717 -8.015 1.00 92.94 219 HIS A CA 1
ATOM 1595 C C . HIS A 1 219 ? -4.934 -4.376 -8.695 1.00 92.94 219 HIS A C 1
ATOM 1597 O O . HIS A 1 219 ? -6.086 -4.022 -8.470 1.00 92.94 219 HIS A O 1
ATOM 1603 N N . LEU A 1 220 ? -4.652 -5.389 -9.514 1.00 92.62 220 LEU A N 1
ATOM 1604 C CA . LEU A 1 220 ? -5.668 -6.278 -10.057 1.00 92.62 220 LEU A CA 1
ATOM 1605 C C . LEU A 1 220 ? -5.169 -7.720 -10.079 1.00 92.62 220 LEU A C 1
ATOM 1607 O O . LEU A 1 220 ? -4.050 -8.005 -10.507 1.00 92.62 220 LEU A O 1
ATOM 1611 N N . ARG A 1 221 ? -6.049 -8.655 -9.717 1.00 91.31 221 ARG A N 1
ATOM 1612 C CA . ARG A 1 221 ? -5.817 -10.092 -9.873 1.00 91.31 221 ARG A CA 1
ATOM 1613 C C . ARG A 1 221 ? -6.584 -10.625 -11.085 1.00 91.31 221 ARG A C 1
ATOM 1615 O O . ARG A 1 221 ? -7.807 -10.550 -11.124 1.00 91.31 221 ARG A O 1
ATOM 1622 N N . ILE A 1 222 ? -5.876 -11.179 -12.072 1.00 88.88 222 ILE A N 1
ATOM 1623 C CA . ILE A 1 222 ? -6.466 -11.769 -13.288 1.00 88.88 222 ILE A CA 1
ATOM 1624 C C . ILE A 1 222 ? -5.979 -13.202 -13.410 1.00 88.88 222 ILE A C 1
ATOM 1626 O O . ILE A 1 222 ? -4.772 -13.419 -13.519 1.00 88.88 222 ILE A O 1
ATOM 1630 N N . GLY A 1 223 ? -6.904 -14.164 -13.428 1.00 85.38 223 GLY A N 1
ATOM 1631 C CA . GLY A 1 223 ? -6.566 -15.583 -13.554 1.00 85.38 223 GLY A CA 1
ATOM 1632 C C . GLY A 1 223 ? -5.478 -15.989 -12.556 1.00 85.38 223 GLY A C 1
ATOM 1633 O O . GLY A 1 223 ? -4.352 -16.292 -12.957 1.00 85.38 223 GLY A O 1
ATOM 1634 N N . GLY A 1 224 ? -5.762 -15.783 -11.263 1.00 87.19 224 GLY A N 1
ATOM 1635 C CA . GLY A 1 224 ? -4.870 -16.136 -10.151 1.00 87.19 224 GLY A CA 1
ATOM 1636 C C . GLY A 1 224 ? -3.512 -15.422 -10.115 1.00 87.19 224 GLY A C 1
ATOM 1637 O O . GLY A 1 224 ? -2.677 -15.744 -9.270 1.00 87.19 224 GLY A O 1
ATOM 1638 N N . THR A 1 225 ? -3.275 -14.446 -10.989 1.00 91.12 225 THR A N 1
ATOM 1639 C CA . THR A 1 225 ? -2.010 -13.714 -11.074 1.00 91.12 225 THR A CA 1
ATOM 1640 C C . THR A 1 225 ? -2.211 -12.262 -10.662 1.00 91.12 225 THR A C 1
ATOM 1642 O O . THR A 1 225 ? -3.146 -11.616 -11.135 1.00 91.12 225 THR A O 1
ATOM 1645 N N . ASP A 1 226 ? -1.338 -11.746 -9.797 1.00 96.00 226 ASP A N 1
ATOM 1646 C CA . ASP A 1 226 ? -1.365 -10.345 -9.374 1.00 96.00 226 ASP A CA 1
ATOM 1647 C C . ASP A 1 226 ? -0.641 -9.454 -10.380 1.00 96.00 226 ASP A C 1
ATOM 1649 O O . ASP A 1 226 ? 0.470 -9.759 -10.828 1.00 96.00 226 ASP A O 1
ATOM 1653 N N . TYR A 1 227 ? -1.271 -8.327 -10.688 1.00 95.19 227 TYR A N 1
ATOM 1654 C CA . TYR A 1 227 ? -0.728 -7.259 -11.506 1.00 95.19 227 TYR A CA 1
ATOM 1655 C C . TYR A 1 227 ? -0.793 -5.957 -10.722 1.00 95.19 227 TYR A C 1
ATOM 1657 O O . TYR A 1 227 ? -1.856 -5.567 -10.245 1.00 95.19 227 TYR A O 1
ATOM 1665 N N . VAL A 1 228 ? 0.346 -5.287 -10.612 1.00 94.81 228 VAL A N 1
ATOM 1666 C CA . VAL A 1 228 ? 0.467 -3.967 -10.006 1.00 94.81 228 VAL A CA 1
ATOM 1667 C C . VAL A 1 228 ? 0.705 -2.958 -11.114 1.00 94.81 228 VAL A C 1
ATOM 1669 O O . VAL A 1 228 ? 1.639 -3.095 -11.910 1.00 94.81 228 VAL A O 1
ATOM 1672 N N . PHE A 1 229 ? -0.162 -1.963 -11.176 1.00 92.25 229 PHE A N 1
ATOM 1673 C CA . PHE A 1 229 ? -0.031 -0.808 -12.042 1.00 92.25 229 PHE A CA 1
ATOM 1674 C C . PHE A 1 229 ? 0.663 0.293 -11.261 1.00 92.25 229 PHE A C 1
ATOM 1676 O O . PHE A 1 229 ? 0.426 0.425 -10.067 1.00 92.25 229 PHE A O 1
ATOM 1683 N N . ALA A 1 230 ? 1.506 1.082 -11.914 1.00 89.44 230 ALA A N 1
ATOM 1684 C CA . ALA A 1 230 ? 2.056 2.282 -11.299 1.00 89.44 230 ALA A CA 1
ATOM 1685 C C . ALA A 1 230 ? 2.405 3.331 -12.348 1.00 89.44 230 ALA A C 1
ATOM 1687 O O . ALA A 1 230 ? 2.795 2.997 -13.474 1.00 89.44 230 ALA A O 1
ATOM 1688 N N . VAL A 1 231 ? 2.280 4.598 -11.968 1.00 85.62 231 VAL A N 1
ATOM 1689 C CA . VAL A 1 231 ? 2.561 5.745 -12.825 1.00 85.62 231 VAL A CA 1
ATOM 1690 C C . VAL A 1 231 ? 3.915 6.330 -12.457 1.00 85.62 231 VAL A C 1
ATOM 1692 O O . VAL A 1 231 ? 4.222 6.587 -11.295 1.00 85.62 231 VAL A O 1
ATOM 1695 N N . LYS A 1 232 ? 4.738 6.564 -13.475 1.00 82.81 232 LYS A N 1
ATOM 1696 C CA . LYS A 1 232 ? 5.952 7.363 -13.361 1.00 82.81 232 LYS A CA 1
ATOM 1697 C C . LYS A 1 232 ? 5.722 8.720 -14.012 1.00 82.81 232 LYS A C 1
ATOM 1699 O O . LYS A 1 232 ? 5.432 8.788 -15.210 1.00 82.81 232 LYS A O 1
ATOM 1704 N N . GLY A 1 233 ? 5.900 9.779 -13.224 1.00 69.75 233 GLY A N 1
ATOM 1705 C CA . GLY A 1 233 ? 5.815 11.165 -13.682 1.00 69.75 233 GLY A CA 1
ATOM 1706 C C . GLY A 1 233 ? 6.881 11.548 -14.726 1.00 69.75 233 GLY A C 1
ATOM 1707 O O . GLY A 1 233 ? 7.801 10.774 -15.004 1.00 69.75 233 GLY A O 1
ATOM 1708 N N . PRO A 1 234 ? 6.784 12.761 -15.302 1.00 62.75 234 PRO A N 1
ATOM 1709 C CA . PRO A 1 234 ? 7.572 13.198 -16.460 1.00 62.75 234 PRO A CA 1
ATOM 1710 C C . PRO A 1 234 ? 9.055 13.476 -16.167 1.00 62.75 234 PRO A C 1
ATOM 1712 O O . PRO A 1 234 ? 9.822 13.733 -17.093 1.00 62.75 234 PRO A O 1
ATOM 1715 N N . ILE A 1 235 ? 9.473 13.455 -14.898 1.00 57.19 235 ILE A N 1
ATOM 1716 C CA . ILE A 1 235 ? 10.848 13.767 -14.505 1.00 57.19 235 ILE A CA 1
ATOM 1717 C C . ILE A 1 235 ? 11.754 12.577 -14.865 1.00 57.19 235 ILE A C 1
ATOM 1719 O O . ILE A 1 235 ? 11.832 11.574 -14.149 1.00 57.19 235 ILE A O 1
ATOM 1723 N N . GLY A 1 236 ? 12.432 12.702 -16.009 1.00 54.50 236 GLY A N 1
ATOM 1724 C CA . GLY A 1 236 ? 13.434 11.764 -16.516 1.00 54.50 236 GLY A CA 1
ATOM 1725 C C . GLY A 1 236 ? 13.007 10.995 -17.770 1.00 54.50 236 GLY A C 1
ATOM 1726 O O . GLY A 1 236 ? 11.938 11.196 -18.341 1.00 54.50 236 GLY A O 1
ATOM 1727 N N . VAL A 1 237 ? 13.874 10.082 -18.214 1.00 56.94 237 VAL A N 1
ATOM 1728 C CA . VAL A 1 237 ? 13.535 9.117 -19.266 1.00 56.94 237 VAL A CA 1
ATOM 1729 C C . VAL A 1 237 ? 12.587 8.058 -18.693 1.00 56.94 237 VAL A C 1
ATOM 1731 O O . VAL A 1 237 ? 12.788 7.578 -17.578 1.00 56.94 237 VAL A O 1
ATOM 1734 N N . ASN A 1 238 ? 11.584 7.659 -19.477 1.00 70.94 238 ASN A N 1
ATOM 1735 C CA . ASN A 1 238 ? 10.619 6.592 -19.174 1.00 70.94 238 ASN A CA 1
ATOM 1736 C C . ASN A 1 238 ? 9.374 6.968 -18.339 1.00 70.94 238 ASN A C 1
ATOM 1738 O O . ASN A 1 238 ? 8.821 6.118 -17.646 1.00 70.94 238 ASN A O 1
ATOM 1742 N N . ALA A 1 239 ? 8.862 8.196 -18.439 1.00 79.12 239 ALA A N 1
ATOM 1743 C CA . ALA A 1 239 ? 7.515 8.507 -17.943 1.00 79.12 239 ALA A CA 1
ATOM 1744 C C . ALA A 1 239 ? 6.462 7.562 -18.554 1.00 79.12 239 ALA A C 1
ATOM 1746 O O . ALA A 1 239 ? 6.578 7.183 -19.726 1.00 79.12 239 ALA A O 1
ATOM 1747 N N . GLY A 1 240 ? 5.455 7.157 -17.782 1.00 83.06 240 GLY A N 1
ATOM 1748 C CA . GLY A 1 240 ? 4.430 6.236 -18.273 1.00 83.06 240 GLY A CA 1
ATOM 1749 C C . GLY A 1 240 ? 3.791 5.350 -17.212 1.00 83.06 240 GLY A C 1
ATOM 1750 O O . GLY A 1 240 ? 4.072 5.466 -16.022 1.00 83.06 240 GLY A O 1
ATOM 1751 N N . ILE A 1 241 ? 2.930 4.446 -17.675 1.00 87.44 241 ILE A N 1
ATOM 1752 C CA . ILE A 1 241 ? 2.236 3.444 -16.869 1.00 87.44 241 ILE A CA 1
ATOM 1753 C C . ILE A 1 241 ? 2.978 2.120 -16.998 1.00 87.44 241 ILE A C 1
ATOM 1755 O O . ILE A 1 241 ? 3.183 1.605 -18.100 1.00 87.44 241 ILE A O 1
ATOM 1759 N N . TYR A 1 242 ? 3.347 1.552 -15.862 1.00 89.81 242 TYR A N 1
ATOM 1760 C CA . TYR A 1 242 ? 4.018 0.268 -15.759 1.00 89.81 242 TYR A CA 1
ATOM 1761 C C . TYR A 1 242 ? 3.050 -0.775 -15.230 1.00 89.81 242 TYR A C 1
ATOM 1763 O O . TYR A 1 242 ? 2.292 -0.497 -14.308 1.00 89.81 242 TYR A O 1
ATOM 1771 N N . VAL A 1 243 ? 3.113 -1.981 -15.788 1.00 92.94 243 VAL A N 1
ATOM 1772 C CA . VAL A 1 243 ? 2.384 -3.150 -15.292 1.00 92.94 243 VAL A CA 1
ATOM 1773 C C . VAL A 1 243 ? 3.382 -4.201 -14.885 1.00 92.94 243 VAL A C 1
ATOM 1775 O O . VAL A 1 243 ? 4.147 -4.705 -15.712 1.00 92.94 243 VAL A O 1
ATOM 1778 N N . VAL A 1 244 ? 3.342 -4.556 -13.616 1.00 94.12 244 VAL A N 1
ATOM 1779 C CA . VAL A 1 244 ? 4.233 -5.517 -12.992 1.00 94.12 244 VAL A CA 1
ATOM 1780 C C . VAL A 1 244 ? 3.426 -6.726 -12.582 1.00 94.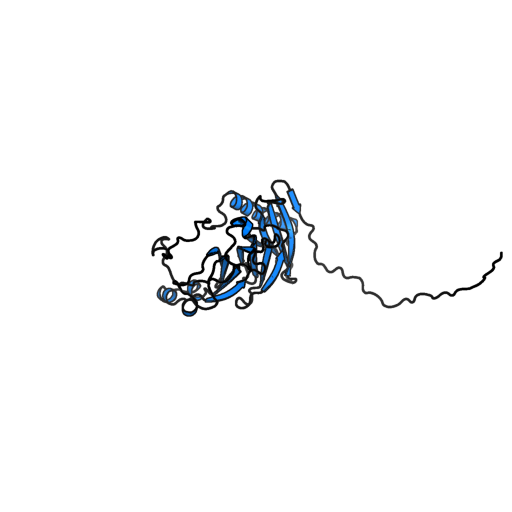12 244 VAL A C 1
ATOM 1782 O O . VAL A 1 244 ? 2.449 -6.594 -11.863 1.00 94.12 244 VAL A O 1
ATOM 1785 N N . ARG A 1 245 ? 3.839 -7.913 -13.007 1.00 95.44 245 ARG A N 1
ATOM 1786 C CA . ARG A 1 245 ? 3.319 -9.164 -12.463 1.00 95.44 245 ARG A CA 1
ATOM 1787 C C . ARG A 1 245 ? 4.053 -9.497 -11.175 1.00 95.44 245 ARG A C 1
ATOM 1789 O O . ARG A 1 245 ? 5.283 -9.448 -11.173 1.00 95.44 245 ARG A O 1
ATOM 1796 N N . PHE A 1 246 ? 3.316 -9.930 -10.160 1.00 97.06 246 PHE A N 1
ATOM 1797 C CA . PHE A 1 246 ? 3.853 -10.575 -8.965 1.00 97.06 246 PHE A CA 1
ATOM 1798 C C . PHE A 1 246 ? 3.498 -12.069 -8.956 1.00 97.06 246 PHE A C 1
ATOM 1800 O O . PHE A 1 246 ? 2.355 -12.457 -9.203 1.00 97.06 246 PHE A O 1
ATOM 1807 N N . ASP A 1 247 ? 4.497 -12.917 -8.715 1.00 95.06 247 ASP A N 1
ATOM 1808 C CA . ASP A 1 247 ? 4.331 -14.354 -8.503 1.00 95.06 247 ASP A CA 1
ATOM 1809 C C . ASP A 1 247 ? 4.443 -14.670 -7.010 1.00 95.06 247 ASP A C 1
ATOM 1811 O O . ASP A 1 247 ? 5.539 -14.736 -6.453 1.00 95.06 247 ASP A O 1
ATOM 1815 N N . ARG A 1 248 ? 3.291 -14.936 -6.389 1.00 94.00 248 ARG A N 1
ATOM 1816 C CA . ARG A 1 248 ? 3.165 -15.290 -4.968 1.00 94.00 248 ARG A CA 1
ATOM 1817 C C . ARG A 1 248 ? 4.000 -16.498 -4.546 1.00 94.00 248 ARG A C 1
ATOM 1819 O O . ARG A 1 248 ? 4.359 -16.604 -3.383 1.00 94.00 248 ARG A O 1
ATOM 1826 N N . THR A 1 249 ? 4.299 -17.418 -5.464 1.00 92.81 249 THR A N 1
ATOM 1827 C CA . THR A 1 249 ? 5.052 -18.641 -5.141 1.00 92.81 249 THR A CA 1
ATOM 1828 C C . THR A 1 249 ? 6.532 -18.348 -4.948 1.00 92.81 249 THR A C 1
ATOM 1830 O O . THR A 1 249 ? 7.198 -18.987 -4.140 1.00 92.81 249 THR A O 1
ATOM 1833 N N . THR A 1 250 ? 7.064 -17.418 -5.739 1.00 93.62 250 THR A N 1
ATOM 1834 C CA . THR A 1 250 ? 8.503 -17.143 -5.803 1.00 93.62 250 THR A CA 1
ATOM 1835 C C . THR A 1 250 ? 8.884 -15.795 -5.204 1.00 93.62 250 THR A C 1
ATOM 1837 O O . THR A 1 250 ? 10.072 -15.514 -5.087 1.00 93.62 250 THR A O 1
ATOM 1840 N N . GLY A 1 251 ? 7.905 -14.941 -4.892 1.00 93.75 251 GLY A N 1
ATOM 1841 C CA . GLY A 1 251 ? 8.137 -13.543 -4.530 1.00 93.75 251 GLY A CA 1
ATOM 1842 C C . GLY A 1 251 ? 8.566 -12.673 -5.720 1.00 93.75 251 GLY A C 1
ATOM 1843 O O . GLY A 1 251 ? 8.841 -11.482 -5.575 1.00 93.75 251 GLY A O 1
ATOM 1844 N N . SER A 1 252 ? 8.656 -13.242 -6.928 1.00 94.56 252 SER A N 1
ATOM 1845 C CA . SER A 1 252 ? 9.259 -12.539 -8.056 1.00 94.56 252 SER A CA 1
ATOM 1846 C C . SER A 1 252 ? 8.320 -11.493 -8.651 1.00 94.56 252 SER A C 1
ATOM 1848 O O . SER A 1 252 ? 7.123 -11.719 -8.840 1.00 94.56 252 SER A O 1
ATOM 1850 N N . MET A 1 253 ? 8.893 -10.339 -8.991 1.00 94.12 253 MET A N 1
ATOM 1851 C CA . MET A 1 253 ? 8.213 -9.274 -9.718 1.00 94.12 253 MET A CA 1
ATOM 1852 C C . MET A 1 253 ? 8.831 -9.104 -11.104 1.00 94.12 253 MET A C 1
ATOM 1854 O O . MET A 1 253 ? 10.052 -9.120 -11.264 1.00 94.12 253 MET A O 1
ATOM 1858 N N . SER A 1 254 ? 7.995 -8.943 -12.127 1.00 93.44 254 SER A N 1
ATOM 1859 C CA . SER A 1 254 ? 8.459 -8.783 -13.509 1.00 93.44 254 SER A CA 1
ATOM 1860 C C . SER A 1 254 ? 7.609 -7.792 -14.289 1.00 93.44 254 SER A C 1
ATOM 1862 O O . SER A 1 254 ? 6.385 -7.780 -14.181 1.00 93.44 254 SER A O 1
ATOM 1864 N N . LEU A 1 255 ? 8.257 -6.957 -15.104 1.00 91.19 255 LEU A N 1
ATOM 1865 C CA . LEU A 1 255 ? 7.553 -6.071 -16.024 1.00 91.19 255 LEU A CA 1
ATOM 1866 C C . LEU A 1 255 ? 6.789 -6.908 -17.056 1.00 91.19 255 LEU A C 1
ATOM 1868 O O . LEU A 1 255 ? 7.370 -7.768 -17.712 1.00 91.19 255 LEU A O 1
ATOM 1872 N N . VAL A 1 256 ? 5.503 -6.622 -17.219 1.00 90.62 256 VAL A N 1
ATOM 1873 C CA . VAL A 1 256 ? 4.627 -7.224 -18.233 1.00 90.62 256 VAL A CA 1
ATOM 1874 C C . VAL A 1 256 ? 4.409 -6.249 -19.375 1.00 90.62 256 VAL A C 1
ATOM 1876 O O . VAL A 1 256 ? 4.487 -6.624 -20.547 1.00 90.62 256 VAL A O 1
ATOM 1879 N N . ASN A 1 257 ? 4.130 -4.990 -19.041 1.00 88.94 257 ASN A N 1
ATOM 1880 C CA . ASN A 1 257 ? 3.906 -3.954 -20.031 1.00 88.94 257 ASN A CA 1
ATOM 1881 C C . ASN A 1 257 ? 4.343 -2.581 -19.519 1.00 88.94 257 ASN A C 1
ATOM 1883 O O . ASN A 1 257 ? 4.324 -2.319 -18.320 1.00 88.94 257 ASN A O 1
ATOM 1887 N N . TYR A 1 258 ? 4.702 -1.709 -20.450 1.00 87.50 258 TYR A N 1
ATOM 1888 C CA . TYR A 1 258 ? 4.994 -0.304 -20.219 1.00 87.50 258 TYR A CA 1
ATOM 1889 C C . TYR A 1 258 ? 4.343 0.526 -21.328 1.00 87.50 258 TYR A C 1
ATOM 1891 O O . TYR A 1 258 ? 4.547 0.248 -22.514 1.00 87.50 258 TYR A O 1
ATOM 1899 N N . TRP A 1 259 ? 3.551 1.523 -20.943 1.00 84.88 259 TRP A N 1
ATOM 1900 C CA . TRP A 1 259 ? 2.931 2.480 -21.856 1.00 84.88 259 TRP A CA 1
ATOM 1901 C C . TRP A 1 259 ? 3.429 3.888 -21.562 1.00 84.88 259 TRP A C 1
ATOM 1903 O O . TRP A 1 259 ? 3.306 4.364 -20.439 1.00 84.88 259 TRP A O 1
ATOM 1913 N N . SER A 1 260 ? 3.916 4.577 -22.583 1.00 81.56 260 SER A N 1
ATOM 1914 C CA . SER A 1 260 ? 4.185 6.010 -22.562 1.00 81.56 260 SER A CA 1
ATOM 1915 C C . SER A 1 260 ? 3.490 6.708 -23.722 1.00 81.56 260 SER A C 1
ATOM 1917 O O . SER A 1 260 ? 2.915 6.066 -24.602 1.00 81.56 260 SER A O 1
ATOM 1919 N N . ASN A 1 261 ? 3.579 8.035 -23.737 1.00 70.94 261 ASN A N 1
ATOM 1920 C CA . ASN A 1 261 ? 3.153 8.870 -24.859 1.00 70.94 261 ASN A CA 1
ATOM 1921 C C . ASN A 1 261 ? 3.782 8.452 -26.206 1.00 70.94 261 ASN A C 1
ATOM 1923 O O . ASN A 1 261 ? 3.173 8.653 -27.251 1.00 70.94 261 ASN A O 1
ATOM 1927 N N . GLU A 1 262 ? 4.976 7.856 -26.186 1.00 69.06 262 GLU A N 1
ATOM 1928 C CA . GLU A 1 262 ? 5.753 7.513 -27.383 1.00 69.06 262 GLU A CA 1
ATOM 1929 C C . GLU A 1 262 ? 5.906 6.003 -27.617 1.00 69.06 262 GLU A C 1
ATOM 1931 O O . GLU A 1 262 ? 6.329 5.585 -28.697 1.00 69.06 262 GLU A O 1
ATOM 1936 N N . LYS A 1 263 ? 5.635 5.158 -26.611 1.00 68.06 263 LYS A N 1
ATOM 1937 C CA . LYS A 1 263 ? 5.985 3.730 -26.648 1.00 68.06 263 LYS A CA 1
ATOM 1938 C C . LYS A 1 263 ? 4.916 2.854 -26.003 1.00 68.06 263 LYS A C 1
ATOM 1940 O O . LYS A 1 263 ? 4.414 3.137 -24.926 1.00 68.06 263 LYS A O 1
ATOM 1945 N N . ASN A 1 264 ? 4.654 1.708 -26.623 1.00 76.62 264 ASN A N 1
ATOM 1946 C CA . ASN A 1 264 ? 4.007 0.568 -25.979 1.00 76.62 264 ASN A CA 1
ATOM 1947 C C . ASN A 1 264 ? 4.987 -0.606 -26.014 1.00 76.62 264 ASN A C 1
ATOM 1949 O O . ASN A 1 264 ? 5.241 -1.174 -27.077 1.00 76.62 264 ASN A O 1
ATOM 1953 N N . HIS A 1 265 ? 5.556 -0.945 -24.863 1.00 74.94 265 HIS A N 1
ATOM 1954 C CA . HIS A 1 265 ? 6.495 -2.047 -24.723 1.00 74.94 265 HIS A CA 1
ATOM 1955 C C . HIS A 1 265 ? 5.846 -3.195 -23.951 1.00 74.94 265 HIS A C 1
ATOM 1957 O O . HIS A 1 265 ? 5.693 -3.132 -22.733 1.00 74.94 265 HIS A O 1
ATOM 1963 N N . ALA A 1 266 ? 5.498 -4.262 -24.667 1.00 73.19 266 ALA A N 1
ATOM 1964 C CA . ALA A 1 266 ? 5.122 -5.535 -24.069 1.00 73.19 266 ALA A CA 1
ATOM 1965 C C . ALA A 1 266 ? 6.380 -6.364 -23.809 1.00 73.19 266 ALA A C 1
ATOM 1967 O O . ALA A 1 266 ? 7.074 -6.749 -24.754 1.00 73.19 266 ALA A O 1
ATOM 1968 N N . ALA A 1 267 ? 6.659 -6.669 -22.545 1.00 68.56 267 ALA A N 1
ATOM 1969 C CA . ALA A 1 267 ? 7.738 -7.582 -22.211 1.00 68.56 267 ALA A CA 1
ATOM 1970 C C . ALA A 1 267 ? 7.341 -9.020 -22.608 1.00 68.56 267 ALA A C 1
ATOM 1972 O O . ALA A 1 267 ? 6.168 -9.402 -22.483 1.00 68.56 267 ALA A O 1
ATOM 1973 N N . PRO A 1 268 ? 8.284 -9.845 -23.099 1.00 52.72 268 PRO A N 1
ATOM 1974 C CA . PRO A 1 268 ? 8.015 -11.256 -23.330 1.00 52.72 268 PRO A CA 1
ATOM 1975 C C . PRO A 1 268 ? 7.712 -11.936 -21.990 1.00 52.72 268 PRO A C 1
ATOM 1977 O O . PRO A 1 268 ? 8.526 -11.880 -21.067 1.00 52.72 268 PRO A O 1
ATOM 1980 N N . VAL A 1 269 ? 6.552 -12.592 -21.890 1.00 49.03 269 VAL A N 1
ATOM 1981 C CA . VAL A 1 269 ? 6.184 -13.393 -20.717 1.00 49.03 269 VAL A CA 1
ATOM 1982 C C . VAL A 1 269 ? 7.167 -14.557 -20.645 1.00 49.03 269 VAL A C 1
ATOM 1984 O O . VAL A 1 269 ? 7.095 -15.504 -21.427 1.00 49.03 269 VAL A O 1
ATOM 1987 N N . ARG A 1 270 ? 8.148 -14.473 -19.745 1.00 44.88 270 ARG A N 1
ATOM 1988 C CA . ARG A 1 270 ? 8.957 -15.637 -19.396 1.00 44.88 270 ARG A CA 1
ATOM 1989 C C . ARG A 1 270 ? 8.111 -16.482 -18.465 1.00 44.88 270 ARG A C 1
ATOM 1991 O O . ARG A 1 270 ? 8.149 -16.294 -17.255 1.00 44.88 270 ARG A O 1
ATOM 1998 N N . ASP A 1 271 ? 7.333 -17.391 -19.036 1.00 40.00 271 ASP A N 1
ATOM 1999 C CA . ASP A 1 271 ? 6.753 -18.464 -18.248 1.00 40.00 271 ASP A CA 1
ATOM 2000 C C . ASP A 1 271 ? 7.896 -19.209 -17.565 1.00 40.00 271 ASP A C 1
ATOM 2002 O O . ASP A 1 271 ? 8.751 -19.813 -18.219 1.00 40.00 271 ASP A O 1
ATOM 2006 N N . ALA A 1 272 ? 7.899 -19.183 -16.235 1.00 36.41 272 ALA A N 1
ATOM 2007 C CA . ALA A 1 272 ? 8.713 -20.051 -15.404 1.00 36.41 272 ALA A CA 1
ATOM 2008 C C . ALA A 1 272 ? 8.201 -21.503 -15.488 1.00 36.41 272 ALA A C 1
ATOM 2010 O O . ALA A 1 272 ? 8.048 -22.191 -14.485 1.00 36.41 272 ALA A O 1
ATOM 2011 N N . ARG A 1 273 ? 7.942 -22.018 -16.696 1.00 34.09 273 ARG A N 1
ATOM 2012 C CA . ARG A 1 273 ? 7.993 -23.459 -16.906 1.00 34.09 273 ARG A CA 1
ATOM 2013 C C . ARG A 1 273 ? 9.462 -23.815 -16.842 1.00 34.09 273 ARG A C 1
ATOM 2015 O O . ARG A 1 273 ? 10.229 -23.442 -17.731 1.00 34.09 273 ARG A O 1
ATOM 2022 N N . LEU A 1 274 ? 9.838 -24.486 -15.753 1.00 33.97 274 LEU A N 1
ATOM 2023 C CA . LEU A 1 274 ? 11.109 -25.176 -15.592 1.00 33.97 274 LEU A CA 1
ATOM 2024 C C . LEU A 1 274 ? 11.635 -25.608 -16.965 1.00 33.97 274 LEU A C 1
ATOM 2026 O O . LEU A 1 274 ? 11.071 -26.500 -17.605 1.00 33.97 274 LEU A O 1
ATOM 2030 N N . ARG A 1 275 ? 12.757 -25.027 -17.401 1.00 31.94 275 ARG A N 1
ATOM 2031 C CA . ARG A 1 275 ? 13.654 -25.779 -18.272 1.00 31.94 275 ARG A CA 1
ATOM 2032 C C . ARG A 1 275 ? 14.132 -26.944 -17.420 1.00 31.94 275 ARG A C 1
ATOM 2034 O O . ARG A 1 275 ? 15.106 -26.816 -16.685 1.00 31.94 275 ARG A O 1
ATOM 2041 N N . LEU A 1 276 ? 13.405 -28.057 -17.489 1.00 32.44 276 LEU A N 1
ATOM 2042 C CA . LEU A 1 276 ? 13.939 -29.372 -17.187 1.00 32.44 276 LEU A CA 1
ATOM 2043 C C . LEU A 1 276 ? 15.190 -29.508 -18.053 1.00 32.44 276 LEU A C 1
ATOM 2045 O O . LEU A 1 276 ? 15.121 -29.806 -19.245 1.00 32.44 276 LEU A O 1
ATOM 2049 N N . LEU A 1 277 ? 16.341 -29.192 -17.464 1.00 35.44 277 LEU A N 1
ATOM 2050 C CA . LEU A 1 277 ? 17.611 -29.670 -17.973 1.00 35.44 277 LEU A CA 1
ATOM 2051 C C . LEU A 1 277 ? 17.457 -31.191 -18.075 1.00 35.44 277 LEU A C 1
ATOM 2053 O O . LEU A 1 277 ? 17.054 -31.811 -17.084 1.00 35.44 277 LEU A O 1
ATOM 2057 N N . PRO A 1 278 ? 17.716 -31.806 -19.241 1.00 32.66 278 PRO A N 1
ATOM 2058 C CA . PRO A 1 278 ? 17.656 -33.252 -19.337 1.00 32.66 278 PRO A CA 1
ATOM 2059 C C . PRO A 1 278 ? 18.619 -33.850 -18.299 1.00 32.66 278 PRO A C 1
ATOM 2061 O O . PRO A 1 278 ? 19.686 -33.268 -18.051 1.00 32.66 278 PRO A O 1
ATOM 2064 N N . PRO A 1 279 ? 18.256 -34.975 -17.660 1.00 33.50 279 PRO A N 1
ATOM 2065 C CA . PRO A 1 279 ? 19.069 -35.564 -16.611 1.00 33.50 279 PRO A CA 1
ATOM 2066 C C . PRO A 1 279 ? 20.475 -35.830 -17.148 1.00 33.50 279 PRO A C 1
ATOM 2068 O O . PRO A 1 279 ? 20.659 -36.456 -18.194 1.00 33.50 279 PRO A O 1
ATOM 2071 N N . ARG A 1 280 ? 21.486 -35.334 -16.428 1.00 36.81 280 ARG A N 1
ATOM 2072 C CA . ARG A 1 280 ? 22.880 -35.693 -16.683 1.00 36.81 280 ARG A CA 1
ATOM 2073 C C . ARG A 1 280 ? 23.025 -37.189 -16.422 1.00 36.81 280 ARG A C 1
ATOM 2075 O O . ARG A 1 280 ? 23.095 -37.611 -15.272 1.00 36.81 280 ARG A O 1
ATOM 2082 N N . HIS A 1 281 ? 23.081 -37.986 -17.484 1.00 33.88 281 HIS A N 1
ATOM 2083 C CA . HIS A 1 281 ? 23.526 -39.368 -17.373 1.00 33.88 281 HIS A CA 1
ATOM 2084 C C . HIS A 1 281 ? 24.993 -39.399 -16.916 1.00 33.88 281 HIS A C 1
ATOM 2086 O O . HIS A 1 281 ? 25.831 -38.705 -17.504 1.00 33.88 281 HIS A O 1
ATOM 2092 N N . PRO A 1 282 ? 25.335 -40.198 -15.892 1.00 42.69 282 PRO A N 1
ATOM 2093 C CA . PRO A 1 282 ? 26.714 -40.405 -15.503 1.00 42.69 282 PRO A CA 1
ATOM 2094 C C . PRO A 1 282 ? 27.360 -41.410 -16.462 1.00 42.69 282 PRO A C 1
ATOM 2096 O O . PRO A 1 282 ? 26.826 -42.487 -16.710 1.00 42.69 282 PRO A O 1
ATOM 2099 N N . GLY A 1 283 ? 28.548 -41.068 -16.956 1.00 37.47 283 GLY A N 1
ATOM 2100 C CA . GLY A 1 283 ? 29.488 -42.046 -17.493 1.00 37.47 283 GLY A CA 1
ATOM 2101 C C . GLY A 1 283 ? 29.571 -42.123 -19.014 1.00 37.47 283 GLY A C 1
ATOM 2102 O O . GLY A 1 283 ? 28.865 -42.889 -19.658 1.00 37.47 283 GLY A O 1
ATOM 2103 N N . ARG A 1 284 ? 30.584 -41.454 -19.569 1.00 35.47 284 ARG A N 1
ATOM 2104 C CA . ARG A 1 284 ? 31.480 -42.087 -20.545 1.00 35.47 284 ARG A CA 1
ATOM 2105 C C . ARG A 1 284 ? 32.878 -41.496 -20.396 1.00 35.47 284 ARG A C 1
ATOM 2107 O O . ARG A 1 284 ? 33.082 -40.290 -20.501 1.00 35.47 284 ARG A O 1
ATOM 2114 N N . ALA A 1 285 ? 33.807 -42.382 -20.058 1.00 39.19 285 ALA A N 1
ATOM 2115 C CA . ALA A 1 285 ? 35.214 -42.108 -19.835 1.00 39.19 285 ALA A CA 1
ATOM 2116 C C . ALA A 1 285 ? 35.881 -41.504 -21.082 1.00 39.19 285 ALA A C 1
ATOM 2118 O O . ALA A 1 285 ? 35.584 -41.895 -22.212 1.00 39.19 285 ALA A O 1
ATOM 2119 N N . ARG A 1 286 ? 36.813 -40.571 -20.857 1.00 41.44 286 ARG A N 1
ATOM 2120 C CA . ARG A 1 286 ? 37.759 -40.106 -21.879 1.00 41.44 286 ARG A CA 1
ATOM 2121 C C . ARG A 1 286 ? 38.719 -41.250 -22.233 1.00 41.44 286 ARG A C 1
ATOM 2123 O O . ARG A 1 286 ? 39.252 -41.859 -21.305 1.00 41.44 286 ARG A O 1
ATOM 2130 N N . PRO A 1 287 ? 39.027 -41.497 -23.516 1.00 38.81 287 PRO A N 1
ATOM 2131 C CA . PRO A 1 287 ? 40.176 -42.307 -23.872 1.00 38.81 287 PRO A CA 1
ATOM 2132 C C . PRO A 1 287 ? 41.446 -41.491 -23.623 1.00 38.81 287 PRO A C 1
ATOM 2134 O O . PRO A 1 287 ? 41.632 -40.400 -24.165 1.00 38.81 287 PRO A O 1
ATOM 2137 N N . THR A 1 288 ? 42.308 -42.028 -22.771 1.00 47.25 288 THR A N 1
ATOM 2138 C CA . THR A 1 288 ? 43.739 -41.742 -22.774 1.00 47.25 288 THR A CA 1
ATOM 2139 C C . THR A 1 288 ? 44.315 -42.153 -24.119 1.00 47.25 288 THR A C 1
ATOM 2141 O O . THR A 1 288 ? 44.078 -43.288 -24.527 1.00 47.25 288 THR A O 1
ATOM 2144 N N . ASP A 1 289 ? 45.148 -41.317 -24.735 1.00 38.69 289 ASP A N 1
ATOM 2145 C CA . ASP A 1 289 ? 46.147 -41.865 -25.642 1.00 38.69 289 ASP A CA 1
ATOM 2146 C C . ASP A 1 289 ? 47.514 -41.204 -25.501 1.00 38.69 289 ASP A C 1
ATOM 2148 O O . ASP A 1 289 ? 47.662 -40.015 -25.208 1.00 38.69 289 ASP A O 1
ATOM 2152 N N . ARG A 1 290 ? 48.512 -42.079 -25.571 1.00 39.31 290 ARG A N 1
ATOM 2153 C CA . ARG A 1 290 ? 49.892 -41.899 -25.126 1.00 39.31 290 ARG A CA 1
ATOM 2154 C C . ARG A 1 290 ? 50.752 -41.208 -26.193 1.00 39.31 290 ARG A C 1
ATOM 2156 O O . ARG A 1 290 ? 50.533 -41.344 -27.388 1.00 39.31 290 ARG A O 1
ATOM 2163 N N . ARG A 1 291 ? 51.797 -40.520 -25.711 1.00 42.28 291 ARG A N 1
ATOM 2164 C CA . ARG A 1 291 ? 52.954 -39.987 -26.466 1.00 42.28 291 ARG A CA 1
ATOM 2165 C C . ARG A 1 291 ? 53.716 -41.091 -27.232 1.00 42.28 291 ARG A C 1
ATOM 2167 O O . ARG A 1 291 ? 53.615 -42.258 -26.859 1.00 42.28 291 ARG A O 1
ATOM 2174 N N . PRO A 1 292 ? 54.595 -40.723 -28.182 1.00 46.38 292 PRO A N 1
ATOM 2175 C CA . PRO A 1 292 ? 56.031 -40.521 -27.874 1.00 46.38 292 PRO A CA 1
ATOM 2176 C C . PRO A 1 292 ? 56.579 -39.260 -28.592 1.00 46.38 292 PRO A C 1
ATOM 2178 O O . PRO A 1 292 ? 56.021 -38.831 -29.586 1.00 46.38 292 PRO A O 1
ATOM 2181 N N . GLY A 1 293 ? 57.583 -38.501 -28.145 1.00 36.28 293 GLY A N 1
ATOM 2182 C CA . GLY A 1 293 ? 58.892 -38.868 -27.615 1.00 36.28 293 GLY A CA 1
ATOM 2183 C C . GLY A 1 293 ? 59.979 -38.533 -28.658 1.00 36.28 293 GLY A C 1
ATOM 2184 O O . GLY A 1 293 ? 59.878 -39.013 -29.780 1.00 36.28 293 GLY A O 1
ATOM 2185 N N . ARG A 1 294 ? 61.046 -37.820 -28.227 1.00 39.38 294 ARG A N 1
ATOM 2186 C CA . ARG A 1 294 ? 62.371 -37.622 -28.891 1.00 39.38 294 ARG A CA 1
ATOM 2187 C C . ARG A 1 294 ? 62.424 -36.550 -30.019 1.00 39.38 294 ARG A C 1
ATOM 2189 O O . ARG A 1 294 ? 61.465 -36.405 -30.748 1.00 39.38 294 ARG A O 1
ATOM 2196 N N . VAL A 1 295 ? 63.465 -35.723 -30.232 1.00 45.44 295 VAL A N 1
ATOM 2197 C CA . VAL A 1 295 ? 64.914 -35.733 -29.904 1.00 45.44 295 VAL A CA 1
ATOM 2198 C C . VAL A 1 295 ? 65.458 -34.281 -29.843 1.00 45.44 295 VAL A C 1
ATOM 2200 O O . VAL A 1 295 ? 65.100 -33.461 -30.679 1.00 45.44 295 VAL A O 1
ATOM 2203 N N . ARG A 1 296 ? 66.384 -33.992 -28.911 1.00 50.25 296 ARG A N 1
ATOM 2204 C CA . ARG A 1 296 ? 67.302 -32.828 -28.919 1.00 50.25 296 ARG A CA 1
ATOM 2205 C C . ARG A 1 296 ? 68.429 -33.015 -29.943 1.00 50.25 296 ARG A C 1
ATOM 2207 O O . ARG A 1 296 ? 69.093 -34.046 -29.868 1.00 50.25 296 ARG A O 1
ATOM 2214 N N . ARG A 1 297 ? 68.760 -31.994 -30.742 1.00 48.34 297 ARG A N 1
ATOM 2215 C CA . ARG A 1 297 ? 70.113 -31.774 -31.302 1.00 48.34 297 ARG A CA 1
ATOM 2216 C C . ARG A 1 297 ? 70.369 -30.266 -31.502 1.00 48.34 297 ARG A C 1
ATOM 2218 O O . ARG A 1 297 ? 69.582 -29.625 -32.185 1.00 48.34 297 ARG A O 1
ATOM 2225 N N . GLY A 1 298 ? 71.435 -29.731 -30.884 1.00 35.78 298 GLY A N 1
ATOM 2226 C CA . GLY A 1 298 ? 72.239 -28.619 -31.450 1.00 35.78 298 GLY A CA 1
ATOM 2227 C C . GLY A 1 298 ? 73.136 -29.161 -32.583 1.00 35.78 298 GLY A C 1
ATOM 2228 O O . GLY A 1 298 ? 72.913 -30.322 -32.949 1.00 35.78 298 GLY A O 1
ATOM 2229 N N . PRO A 1 299 ? 74.150 -28.457 -33.134 1.00 57.59 299 PRO A N 1
ATOM 2230 C CA . PRO A 1 299 ? 74.977 -27.329 -32.638 1.00 57.59 299 PRO A CA 1
ATOM 2231 C C . PRO A 1 299 ? 74.869 -26.098 -33.597 1.00 57.59 299 PRO A C 1
ATOM 2233 O O . PRO A 1 299 ? 73.967 -26.113 -34.428 1.00 57.59 299 PRO A O 1
ATOM 2236 N N . GLU A 1 300 ? 75.598 -24.975 -33.551 1.00 44.28 300 GLU A N 1
ATOM 2237 C CA . GLU A 1 300 ? 76.937 -24.549 -33.082 1.00 44.28 300 GLU A CA 1
ATOM 2238 C C . GLU A 1 300 ? 76.876 -23.171 -32.403 1.00 44.28 300 GLU A C 1
ATOM 2240 O O . GLU A 1 300 ? 75.957 -22.386 -32.739 1.00 44.28 300 GLU A O 1
#

Sequence (300 aa):
MSDDSIDDATRRAILKGVAGTLGVSAVGGLATAHPGAGDHGPEGHDHPAEDATGVDWRGYHSLGGVGSESVSGRPDDPHYGGISELKVHDDLAYVGILSSRDPTIDRGMAILDVSAYTRAESEAELERAEMTVLSFLPNENGGASVMDVRPSADGNYVFVSKQAIAVLYGDEEVRTEPDSAGTSPEAGSIQAVDVRDPGDPEVVGRWSAYGLGVHNADHLRIGGTDYVFAVKGPIGVNAGIYVVRFDRTTGSMSLVNYWSNEKNHAAPVRDARLRLLPPRHPGRARPTDRRPGRVRRGPE

Foldseek 3Di:
DDPLDPDPVNVVVVVVVVQVVLVVCVVVVNLFPPVPPDDQPDPDLDDPPDPPVVDDDFAFAQQQDFWKRVPHGDSVRHFRADWQDWDDDAQKIKIFTFAGAPPGDAGFIWIKGNCQVNVDPDPVSSNVGMMTRLDTDHQPQLQKGWNDWEADNVRFKIKTFIFGSCVVPNQVPSDRDPRSNDSFLQNAWIWIWGCPPVNDIDGLAIDGPLRRYWHSKYWDARSNKIWIWTARDPPDPQGFIWIWIADPVRNYIDTQWTDDPVDTDGDPPPPPPDPPPPDPDDDDDDDDDDDDDDDDDDDD

pLDDT: mean 73.12, std 21.63, range [28.11, 98.25]

Secondary structure (DSSP, 8-state):
-------HHHHHHHHHHHHHHHHHHHHHT-S--------SS-SS--PPPTTTTSS-------SSSSEEHHHH--TTS---S-EEEEEEETTEEEEEE----TTSPPSEEEEEE-HHHHT--SHHHHTT---EEEEEEE-SSTTEEEEEEEE-TTSSEEEEEEEEHHHHHHHHHSTT-TTS----TT--EEEEEE-SSTTS-EEEEEE-TTTTB-EEEEEEEETTEEEEEEEE-SSSTT-EEEEEEEETTTTEEEEEEEE-SS-EEEPP--------PPP-----PPPP------------